Protein AF-A0A2V9YZ66-F1 (afdb_monomer)

Mean predicted aligned error: 10.33 Å

Nearest PDB structures (foldseek):
  3nzz-assembly1_A  TM=2.152E-01  e=2.820E+00  Salmonella enterica subsp. enterica serovar Typhimurium

Structure (mmCIF, N/CA/C/O backbone):
data_AF-A0A2V9YZ66-F1
#
_entry.id   AF-A0A2V9YZ66-F1
#
loop_
_atom_site.group_PDB
_atom_site.id
_atom_site.type_symbol
_atom_site.label_atom_id
_atom_site.label_alt_id
_atom_site.label_comp_id
_atom_site.label_asym_id
_atom_site.label_entity_id
_atom_site.label_seq_id
_atom_site.pdbx_PDB_ins_code
_atom_site.Cartn_x
_atom_site.Cartn_y
_atom_site.Cartn_z
_atom_site.occupancy
_atom_site.B_iso_or_equiv
_atom_site.auth_seq_id
_atom_site.auth_comp_id
_atom_site.auth_asym_id
_atom_site.auth_atom_id
_atom_site.pdbx_PDB_model_num
ATOM 1 N N . MET A 1 1 ? -26.725 22.033 49.487 1.00 45.97 1 MET A N 1
ATOM 2 C CA . MET A 1 1 ? -25.681 22.486 48.548 1.00 45.97 1 MET A CA 1
ATOM 3 C C . MET A 1 1 ? -25.585 21.470 47.414 1.00 45.97 1 MET A C 1
ATOM 5 O O . MET A 1 1 ? -25.533 20.284 47.715 1.00 45.97 1 MET A O 1
ATOM 9 N N . PRO A 1 2 ? -25.593 21.922 46.151 1.00 48.28 2 PRO A N 1
ATOM 10 C CA . PRO A 1 2 ? -25.735 21.119 44.920 1.00 48.28 2 PRO A CA 1
ATOM 11 C C . PRO A 1 2 ? -24.800 19.913 44.810 1.00 48.28 2 PRO A C 1
ATOM 13 O O . PRO A 1 2 ? -25.140 18.883 44.235 1.00 48.28 2 PRO A O 1
ATOM 16 N N . VAL A 1 3 ? -23.608 20.075 45.379 1.00 52.31 3 VAL A N 1
ATOM 17 C CA . VAL A 1 3 ? -22.448 19.224 45.145 1.00 52.31 3 VAL A CA 1
ATOM 18 C C . VAL A 1 3 ? -22.383 18.048 46.122 1.00 52.31 3 VAL A C 1
ATOM 20 O O . VAL A 1 3 ? -21.733 17.060 45.834 1.00 52.31 3 VAL A O 1
ATOM 23 N N . GLN A 1 4 ? -23.155 18.067 47.216 1.00 54.91 4 GLN A N 1
ATOM 24 C CA . GLN A 1 4 ? -23.067 17.087 48.314 1.00 54.91 4 GLN A CA 1
ATOM 25 C C . GLN A 1 4 ? -23.408 15.634 47.937 1.00 54.91 4 GLN A C 1
ATOM 27 O O . GLN A 1 4 ? -23.032 14.709 48.651 1.00 54.91 4 GLN A O 1
ATOM 32 N N . ALA A 1 5 ? -24.115 15.418 46.822 1.00 55.00 5 ALA A N 1
ATOM 33 C CA . ALA A 1 5 ? -24.414 14.080 46.309 1.00 55.00 5 ALA A CA 1
ATOM 34 C C . ALA A 1 5 ? -23.232 13.444 45.546 1.00 55.00 5 ALA A C 1
ATOM 36 O O . ALA A 1 5 ? -23.218 12.225 45.361 1.00 55.00 5 ALA A O 1
ATOM 37 N N . LEU A 1 6 ? -22.259 14.251 45.106 1.00 55.53 6 LEU A N 1
ATOM 38 C CA . LEU A 1 6 ? -21.101 13.842 44.297 1.00 55.53 6 LEU A CA 1
ATOM 39 C C . LEU A 1 6 ? -19.751 14.265 44.912 1.00 55.53 6 LEU A C 1
ATOM 41 O O . LEU A 1 6 ? -18.723 13.698 44.555 1.00 55.53 6 LEU A O 1
ATOM 45 N N . GLU A 1 7 ? -19.760 15.213 45.845 1.00 58.75 7 GLU A N 1
ATOM 46 C CA . GLU A 1 7 ? -18.611 15.829 46.502 1.00 58.75 7 GLU A CA 1
ATOM 47 C C . GLU A 1 7 ? -18.898 15.974 48.009 1.00 58.75 7 GLU A C 1
ATOM 49 O O . GLU A 1 7 ? -19.929 16.541 48.372 1.00 58.75 7 GLU A O 1
ATOM 54 N N . PRO A 1 8 ? -18.056 15.447 48.917 1.00 58.50 8 PRO A N 1
ATOM 55 C CA . PRO A 1 8 ? -18.329 15.528 50.347 1.00 58.50 8 PRO A CA 1
ATOM 56 C C . PRO A 1 8 ? -18.413 16.982 50.843 1.00 58.50 8 PRO A C 1
ATOM 58 O O . PRO A 1 8 ? -17.703 17.848 50.336 1.00 58.50 8 PRO A O 1
ATOM 61 N N . PRO A 1 9 ? -19.238 17.279 51.866 1.00 58.62 9 PRO A N 1
ATOM 62 C CA . PRO A 1 9 ? -19.231 18.595 52.497 1.00 58.62 9 PRO A CA 1
ATOM 63 C C . PRO A 1 9 ? -17.845 18.914 53.079 1.00 58.62 9 PRO A C 1
ATOM 65 O O . PRO A 1 9 ? -17.333 18.165 53.910 1.00 58.62 9 PRO A O 1
ATOM 68 N N . GLY A 1 10 ? -17.268 20.046 52.675 1.00 64.19 10 GLY A N 1
ATOM 69 C CA . GLY A 1 10 ? -15.948 20.496 53.111 1.00 64.19 10 GLY A CA 1
ATOM 70 C C . GLY A 1 10 ? -15.752 22.010 52.948 1.00 64.19 10 GLY A C 1
ATOM 71 O O . GLY A 1 10 ? -16.629 22.688 52.403 1.00 64.19 10 GLY A O 1
ATOM 72 N N . PRO A 1 11 ? -14.641 22.564 53.468 1.00 67.69 11 PRO A N 1
ATOM 73 C CA . PRO A 1 11 ? -14.284 23.967 53.281 1.00 67.69 11 PRO A CA 1
ATOM 74 C C . PRO A 1 11 ? -14.174 24.310 51.783 1.00 67.69 11 PRO A C 1
ATOM 76 O O . PRO A 1 11 ? -13.578 23.528 51.047 1.00 67.69 11 PRO A O 1
ATOM 79 N N . PRO A 1 12 ? -14.702 25.457 51.313 1.00 62.25 12 PRO A N 1
ATOM 80 C CA . PRO A 1 12 ? -14.697 25.827 49.888 1.00 62.25 12 PRO A CA 1
ATOM 81 C C . PRO A 1 12 ? -13.289 26.006 49.288 1.00 62.25 12 PRO A C 1
ATOM 83 O O . PRO A 1 12 ? -13.131 26.084 48.075 1.00 62.25 12 PRO A O 1
ATOM 86 N N . ASP A 1 13 ? -12.270 26.083 50.138 1.00 73.25 13 ASP A N 1
ATOM 87 C CA . ASP A 1 13 ? -10.846 26.206 49.838 1.00 73.25 13 ASP A CA 1
ATOM 88 C C . ASP A 1 13 ? -10.090 24.864 49.868 1.00 73.25 13 ASP A C 1
ATOM 90 O O . ASP A 1 13 ? -8.873 24.837 49.668 1.00 73.25 13 ASP A O 1
ATOM 94 N N . LYS A 1 14 ? -10.781 23.741 50.101 1.00 62.41 14 LYS A N 1
ATOM 95 C CA . LYS A 1 14 ? -10.175 22.407 50.131 1.00 62.41 14 LYS A CA 1
ATOM 96 C C . LYS A 1 14 ? -10.905 21.441 49.215 1.00 62.41 14 LYS A C 1
ATOM 98 O O . LYS A 1 14 ? -12.117 21.283 49.303 1.00 62.41 14 LYS A O 1
ATOM 103 N N . LEU A 1 15 ? -10.128 20.746 48.383 1.00 59.34 15 LEU A N 1
ATOM 104 C CA . LEU A 1 15 ? -10.636 19.586 47.664 1.00 59.34 15 LEU A CA 1
ATOM 105 C C . LEU A 1 15 ? -11.072 18.513 48.671 1.00 59.34 15 LEU A C 1
ATOM 107 O O . LEU A 1 15 ? -10.464 18.391 49.738 1.00 59.34 15 LEU A O 1
ATOM 111 N N . PRO A 1 16 ? -12.086 17.714 48.335 1.00 65.88 16 PRO A N 1
ATOM 112 C CA . PRO A 1 16 ? -12.523 16.641 49.202 1.00 65.88 16 PRO A CA 1
ATOM 113 C C . PRO A 1 16 ? -11.504 15.506 49.236 1.00 65.88 16 PRO A C 1
ATOM 115 O O . PRO A 1 16 ? -10.905 15.159 48.217 1.00 65.88 16 PRO A O 1
ATOM 118 N N . ASP A 1 17 ? -11.377 14.867 50.397 1.00 72.00 17 ASP A N 1
ATOM 119 C CA . ASP A 1 17 ? -10.444 13.753 50.597 1.00 72.00 17 ASP A CA 1
ATOM 120 C C . ASP A 1 17 ? -10.818 12.506 49.764 1.00 72.00 17 ASP A C 1
ATOM 122 O O . ASP A 1 17 ? -9.968 11.658 49.493 1.00 72.00 17 ASP A O 1
ATOM 126 N N . GLN A 1 18 ? -12.084 12.385 49.338 1.00 72.81 18 GLN A N 1
ATOM 127 C CA . GLN A 1 18 ? -12.582 11.287 48.504 1.00 72.81 18 GLN A CA 1
ATOM 128 C C . GLN A 1 18 ? -13.765 11.712 47.619 1.00 72.81 18 GLN A C 1
ATOM 130 O O . GLN A 1 18 ? -14.656 12.432 48.058 1.00 72.81 18 GLN A O 1
ATOM 135 N N . TYR A 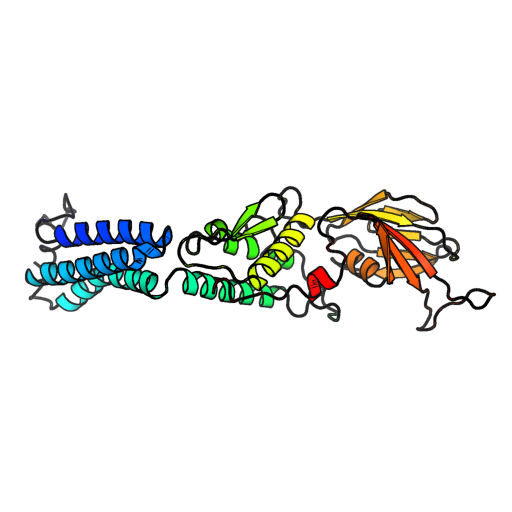1 19 ? -13.811 11.201 46.385 1.00 74.31 19 TYR A N 1
ATOM 136 C CA . TYR A 1 19 ? -14.893 11.456 45.414 1.00 74.31 19 TYR A CA 1
ATOM 137 C C . TYR A 1 19 ? -15.914 10.310 45.317 1.00 74.31 19 TYR A C 1
ATOM 139 O O . TYR A 1 19 ? -16.914 10.410 44.607 1.00 74.31 19 TYR A O 1
ATOM 147 N N . VAL A 1 20 ? -15.666 9.207 46.030 1.00 83.75 20 VAL A N 1
ATOM 148 C CA . VAL A 1 20 ? -16.606 8.090 46.160 1.00 83.75 20 VAL A CA 1
ATOM 149 C C . VAL A 1 20 ? -17.314 8.227 47.502 1.00 83.75 20 VAL A C 1
ATOM 151 O O . VAL A 1 20 ? -16.706 8.074 48.558 1.00 83.75 20 VAL A O 1
ATOM 154 N N . LEU A 1 21 ? -18.602 8.530 47.440 1.00 83.38 21 LEU A N 1
ATOM 155 C CA . LEU A 1 21 ? -19.511 8.714 48.563 1.00 83.38 21 LEU A CA 1
ATOM 156 C C . LEU A 1 21 ? -20.570 7.619 48.551 1.00 83.38 21 LEU A C 1
ATOM 158 O O . LEU A 1 21 ? -20.891 7.084 47.492 1.00 83.38 21 LEU A O 1
ATOM 162 N N . ASP A 1 22 ? -21.218 7.357 49.684 1.00 82.06 22 ASP A N 1
ATOM 163 C CA . ASP A 1 22 ? -22.356 6.425 49.723 1.00 82.06 22 ASP A CA 1
ATOM 164 C C . ASP A 1 22 ? -23.463 6.805 48.721 1.00 82.06 22 ASP A C 1
ATOM 166 O O . ASP A 1 22 ? -24.092 5.931 48.127 1.00 82.06 22 ASP A O 1
ATOM 170 N N . SER A 1 23 ? -23.639 8.103 48.453 1.00 80.69 23 SER A N 1
ATOM 171 C CA . SER A 1 23 ? -24.615 8.645 47.502 1.00 80.69 23 SER A CA 1
ATOM 172 C C . SER A 1 23 ? -24.312 8.359 46.027 1.00 80.69 23 SER A C 1
ATOM 174 O O . SER A 1 23 ? -25.243 8.384 45.223 1.00 80.69 23 SER A O 1
ATOM 176 N N . ASN A 1 24 ? -23.052 8.102 45.650 1.00 85.00 24 ASN A N 1
ATOM 177 C CA . ASN A 1 24 ? -22.638 7.861 44.259 1.00 85.00 24 ASN A CA 1
ATOM 178 C C . ASN A 1 24 ? -21.910 6.518 44.050 1.00 85.00 24 ASN A C 1
ATOM 180 O O . ASN A 1 24 ? -21.629 6.138 42.911 1.00 85.00 24 ASN A O 1
ATOM 184 N N . LYS A 1 25 ? -21.652 5.767 45.126 1.00 88.81 25 LYS A N 1
ATOM 185 C CA . LYS A 1 25 ? -20.904 4.505 45.121 1.00 88.81 25 LYS A CA 1
ATOM 186 C C . LYS A 1 25 ? -21.464 3.488 44.135 1.00 88.81 25 LYS A C 1
ATOM 188 O O . LYS A 1 25 ? -20.700 2.887 43.386 1.00 88.81 25 LYS A O 1
ATOM 193 N N . GLU A 1 26 ? -22.785 3.315 44.091 1.00 90.44 26 GLU A N 1
ATOM 194 C CA . GLU A 1 26 ? -23.420 2.380 43.152 1.00 90.44 26 GLU A CA 1
ATOM 195 C C . GLU A 1 26 ? -23.174 2.762 41.687 1.00 90.44 26 GLU A C 1
ATOM 197 O O . GLU A 1 26 ? -22.935 1.888 40.857 1.00 90.44 26 GLU A O 1
ATOM 202 N N . TYR A 1 27 ? -23.182 4.060 41.369 1.00 93.19 27 TYR A N 1
ATOM 203 C CA . TYR A 1 27 ? -22.906 4.551 40.021 1.00 93.19 27 TYR A CA 1
ATOM 204 C C . TYR A 1 27 ? -21.446 4.314 39.621 1.00 93.19 27 TYR A C 1
ATOM 206 O O . TYR A 1 27 ? -21.191 3.785 38.540 1.00 93.19 27 TYR A O 1
ATOM 214 N N . ILE A 1 28 ? -20.492 4.610 40.509 1.00 92.69 28 ILE A N 1
ATOM 215 C CA . ILE A 1 28 ? -19.065 4.361 40.255 1.00 92.69 28 ILE A CA 1
ATOM 216 C C . ILE A 1 28 ? -18.785 2.862 40.063 1.00 92.69 28 ILE A C 1
ATOM 218 O O . ILE A 1 28 ? -18.055 2.475 39.146 1.00 92.69 28 ILE A O 1
ATOM 222 N N . VAL A 1 29 ? -19.407 1.999 40.876 1.00 95.00 29 VAL A N 1
ATOM 223 C CA . VAL A 1 29 ? -19.305 0.536 40.734 1.00 95.00 29 VAL A CA 1
ATOM 224 C C . VAL A 1 29 ? -19.911 0.067 39.409 1.00 95.00 29 VAL A C 1
ATOM 226 O O . VAL A 1 29 ? -19.299 -0.744 38.711 1.00 95.00 29 VAL A O 1
ATOM 229 N N . ALA A 1 30 ? -21.076 0.593 39.022 1.00 96.56 30 ALA A N 1
ATOM 230 C CA . ALA A 1 30 ? -21.722 0.234 37.763 1.00 96.56 30 ALA A CA 1
ATOM 231 C C . ALA A 1 30 ? -20.901 0.673 36.538 1.00 96.56 30 ALA A C 1
ATOM 233 O O . ALA A 1 30 ? -20.758 -0.108 35.598 1.00 96.56 30 ALA A O 1
ATOM 234 N N . LEU A 1 31 ? -20.298 1.867 36.563 1.00 96.25 31 LEU A N 1
ATOM 235 C CA . LEU A 1 31 ? -19.381 2.316 35.510 1.00 96.25 31 LEU A CA 1
ATOM 236 C C . LEU A 1 31 ? -18.120 1.456 35.428 1.00 96.25 31 LEU A C 1
ATOM 238 O O . LEU A 1 31 ? -17.699 1.095 34.331 1.00 96.25 31 LEU A O 1
ATOM 242 N N . SER A 1 32 ? -17.544 1.086 36.572 1.00 95.62 32 SER A N 1
ATOM 243 C CA . SER A 1 32 ? -16.371 0.204 36.617 1.00 95.62 32 SER A CA 1
ATOM 244 C C . SER A 1 32 ? -16.689 -1.161 36.004 1.00 95.62 32 SER A C 1
ATOM 246 O O . SER A 1 32 ? -15.915 -1.690 35.208 1.00 95.62 32 SER A O 1
ATOM 248 N N . LYS A 1 33 ? -17.869 -1.718 36.308 1.00 97.00 33 LYS A N 1
ATOM 249 C CA . LYS A 1 33 ? -18.329 -2.966 35.692 1.00 97.00 33 LYS A CA 1
ATOM 250 C C . LYS A 1 33 ? -18.585 -2.812 34.192 1.00 97.00 33 LYS A C 1
ATOM 252 O O . LYS A 1 33 ? -18.171 -3.675 33.424 1.00 97.00 33 LYS A O 1
ATOM 257 N N . LEU A 1 34 ? -19.224 -1.721 33.767 1.00 96.69 34 LEU A N 1
ATOM 258 C CA . LEU A 1 34 ? -19.427 -1.416 32.350 1.00 96.69 34 LEU A CA 1
ATOM 259 C C . LEU A 1 34 ? -18.093 -1.329 31.602 1.00 96.69 34 LEU A C 1
ATOM 261 O O . LEU A 1 34 ? -17.982 -1.875 30.513 1.00 96.69 34 LEU A O 1
ATOM 265 N N . GLN A 1 35 ? -17.070 -0.709 32.189 1.00 93.25 35 GLN A N 1
ATOM 266 C CA . GLN A 1 35 ? -15.733 -0.648 31.601 1.00 93.25 35 GLN A CA 1
ATOM 267 C C . GLN A 1 35 ? -15.124 -2.045 31.407 1.00 93.25 35 GLN A C 1
ATOM 269 O O . GLN A 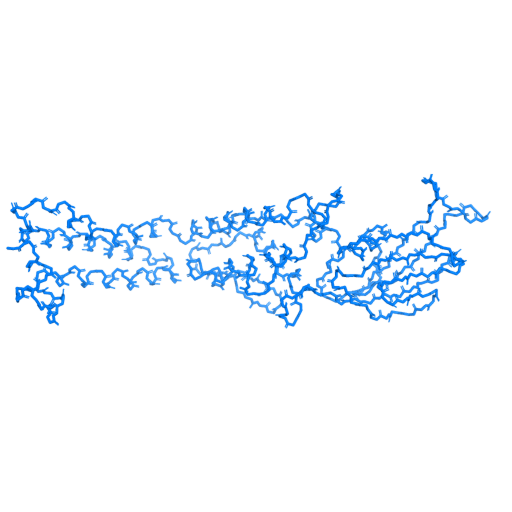1 35 ? -14.588 -2.331 30.336 1.00 93.25 35 GLN A O 1
ATOM 274 N N . VAL A 1 36 ? -15.217 -2.917 32.417 1.00 96.00 36 VAL A N 1
ATOM 275 C CA . VAL A 1 36 ? -14.708 -4.298 32.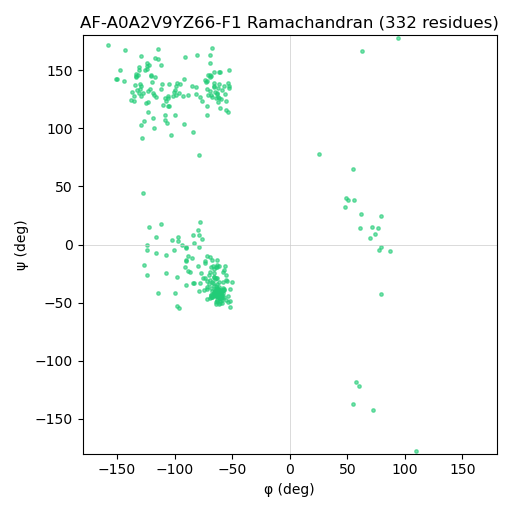341 1.00 96.00 36 VAL A CA 1
ATOM 276 C C . VAL A 1 36 ? -15.455 -5.103 31.278 1.00 96.00 36 VAL A C 1
ATOM 278 O O . VAL A 1 36 ? -14.820 -5.710 30.417 1.00 96.00 36 VAL A O 1
ATOM 281 N N . ASP A 1 37 ? -16.787 -5.072 31.294 1.00 94.50 37 ASP A N 1
ATOM 282 C CA . ASP A 1 37 ? -17.616 -5.851 30.369 1.00 94.50 37 ASP A CA 1
ATOM 283 C C . ASP A 1 37 ? -17.515 -5.312 28.930 1.00 94.50 37 ASP A C 1
ATOM 285 O O . ASP A 1 37 ? -17.505 -6.091 27.979 1.00 94.50 37 ASP A O 1
ATOM 289 N N . LEU A 1 38 ? -17.360 -3.994 28.750 1.00 88.81 38 LEU A N 1
ATOM 290 C CA . LEU A 1 38 ? -17.046 -3.392 27.453 1.00 88.81 38 LEU A CA 1
ATOM 291 C C . LEU A 1 38 ? -15.664 -3.840 26.964 1.00 88.81 38 LEU A C 1
ATOM 293 O O . LEU A 1 38 ? -15.509 -4.182 25.795 1.00 88.81 38 LEU A O 1
ATOM 297 N N . GLY A 1 39 ? -14.664 -3.881 27.847 1.00 86.06 39 GLY A N 1
ATOM 298 C CA . GLY A 1 39 ? -13.338 -4.412 27.531 1.00 86.06 39 GLY A CA 1
ATOM 299 C C . GLY A 1 39 ? -13.387 -5.877 27.089 1.00 86.06 39 GLY A C 1
ATOM 300 O O . GLY A 1 39 ? -12.752 -6.236 26.096 1.00 86.06 39 GLY A O 1
ATOM 301 N N . ALA A 1 40 ? -14.188 -6.694 27.779 1.00 86.69 40 ALA A N 1
ATOM 302 C CA . ALA A 1 40 ? -14.446 -8.081 27.412 1.00 86.69 40 ALA A CA 1
ATOM 303 C C . ALA A 1 40 ? -15.163 -8.184 26.058 1.00 86.69 40 ALA A C 1
ATOM 305 O O . ALA A 1 40 ? -14.722 -8.950 25.213 1.00 86.69 40 ALA A O 1
ATOM 306 N N . PHE A 1 41 ? -16.184 -7.363 25.797 1.00 82.50 41 PHE A N 1
ATOM 307 C CA . PHE A 1 41 ? -16.887 -7.311 24.509 1.00 82.50 41 PHE A CA 1
ATOM 308 C C . PHE A 1 41 ? -15.990 -6.923 23.331 1.00 82.50 41 PHE A C 1
ATOM 310 O O . PHE A 1 41 ? -16.071 -7.508 22.253 1.00 82.50 41 PHE A O 1
ATOM 317 N N . LEU A 1 42 ? -15.091 -5.960 23.537 1.00 75.81 42 LEU A N 1
ATOM 318 C CA . LEU A 1 42 ? -14.109 -5.564 22.527 1.00 75.81 42 LEU A CA 1
ATOM 319 C C . LEU A 1 42 ? -13.067 -6.658 22.245 1.00 75.81 42 LEU A C 1
ATOM 321 O O . LEU A 1 42 ? -12.301 -6.537 21.287 1.00 75.81 42 LEU A O 1
ATOM 325 N N . HIS A 1 43 ? -12.984 -7.684 23.092 1.00 72.50 43 HIS A N 1
ATOM 326 C CA . HIS A 1 43 ? -12.144 -8.858 22.883 1.00 72.50 43 HIS A CA 1
ATOM 327 C C . HIS A 1 43 ? -12.941 -10.052 22.335 1.00 72.50 43 HIS A C 1
ATOM 329 O O . HIS A 1 43 ? -12.480 -10.731 21.422 1.00 72.50 43 HIS A O 1
ATOM 335 N N . ASP A 1 44 ? -14.143 -10.266 22.861 1.00 70.81 44 ASP A N 1
ATOM 336 C CA . ASP A 1 44 ? -15.080 -11.323 22.507 1.00 70.81 44 ASP A CA 1
ATOM 337 C C . ASP A 1 44 ? -16.466 -10.709 22.223 1.00 70.81 44 ASP A C 1
ATOM 339 O O . ASP A 1 44 ? -17.215 -10.389 23.153 1.00 70.81 44 ASP A O 1
ATOM 343 N N . PRO A 1 45 ? -16.844 -10.575 20.937 1.00 70.06 45 PRO A N 1
ATOM 344 C CA . PRO A 1 45 ? -18.120 -9.990 20.531 1.00 70.06 45 PRO A CA 1
ATOM 345 C C . PRO A 1 45 ? -19.353 -10.690 21.130 1.00 70.06 45 PRO A C 1
ATOM 347 O O . PRO A 1 45 ? -20.417 -10.076 21.228 1.00 70.06 45 PRO A O 1
ATOM 350 N N . THR A 1 46 ? -19.233 -11.954 21.559 1.00 74.75 46 THR A N 1
ATOM 351 C CA . THR A 1 46 ? -20.346 -12.701 22.171 1.00 74.75 46 THR A CA 1
ATOM 352 C C . THR A 1 46 ? -20.744 -12.142 23.542 1.00 74.75 46 THR A C 1
ATOM 354 O O . THR A 1 46 ? -21.887 -12.301 23.970 1.00 74.75 46 THR A O 1
ATOM 357 N N . GLN A 1 47 ? -19.862 -11.369 24.186 1.00 83.50 47 GLN A N 1
ATOM 358 C CA . GLN A 1 47 ? -20.141 -10.667 25.443 1.00 83.50 47 GLN A CA 1
ATOM 359 C C . GLN A 1 47 ? -21.012 -9.412 25.258 1.00 83.50 47 GLN A C 1
ATOM 361 O O . GLN A 1 47 ? -21.253 -8.682 26.219 1.00 83.50 47 GLN A O 1
ATOM 366 N N . GLY A 1 48 ? -21.508 -9.129 24.047 1.00 82.94 48 GLY A N 1
ATOM 367 C CA . GLY A 1 48 ? -22.299 -7.926 23.762 1.00 82.94 48 GLY A CA 1
ATOM 368 C C . GLY A 1 48 ? -23.540 -7.794 24.645 1.00 82.94 48 GLY A C 1
ATOM 369 O O . GLY A 1 48 ? -23.832 -6.707 25.140 1.00 82.94 48 GLY A O 1
ATOM 370 N N . ALA A 1 49 ? -24.219 -8.909 24.933 1.00 85.06 49 ALA A N 1
ATOM 371 C CA . ALA A 1 49 ? -25.358 -8.927 25.852 1.00 85.06 49 ALA A CA 1
ATOM 372 C C . ALA A 1 49 ? -24.953 -8.554 27.290 1.00 85.06 49 ALA A C 1
ATOM 374 O O . ALA A 1 49 ? -25.669 -7.812 27.962 1.00 85.06 49 ALA A O 1
ATOM 375 N N . GLN A 1 50 ? -23.787 -9.019 27.745 1.00 91.69 50 GLN A N 1
ATOM 376 C CA . GLN A 1 50 ? -23.248 -8.720 29.072 1.00 91.69 50 GLN A CA 1
ATOM 377 C C . GLN A 1 50 ? -22.846 -7.241 29.189 1.00 91.69 50 GLN A C 1
ATOM 379 O O . GLN A 1 50 ? -23.192 -6.581 30.170 1.00 91.69 50 GLN A O 1
ATOM 384 N N . ALA A 1 51 ? -22.192 -6.689 28.163 1.00 91.00 51 ALA A N 1
ATOM 385 C CA . ALA A 1 51 ? -21.857 -5.268 28.103 1.00 91.00 51 ALA A CA 1
ATOM 386 C C . ALA A 1 51 ? -23.118 -4.383 28.066 1.00 91.00 51 ALA A C 1
ATOM 388 O O . ALA A 1 51 ? -23.202 -3.396 28.800 1.00 91.00 51 ALA A O 1
ATOM 389 N N . ALA A 1 52 ? -24.130 -4.765 27.277 1.00 91.06 52 ALA A N 1
ATOM 390 C CA . ALA A 1 52 ? -25.416 -4.069 27.221 1.00 91.06 52 ALA A CA 1
ATOM 391 C C . ALA A 1 52 ? -26.149 -4.097 28.574 1.00 91.06 52 ALA A C 1
ATOM 393 O O . ALA A 1 52 ? -26.681 -3.075 29.013 1.00 91.06 52 ALA A O 1
ATOM 394 N N . ALA A 1 53 ? -26.136 -5.237 29.273 1.00 94.94 53 ALA A N 1
ATOM 395 C CA . ALA A 1 53 ? -26.721 -5.361 30.606 1.00 94.94 53 ALA A CA 1
ATOM 396 C C . ALA A 1 53 ? -26.034 -4.432 31.622 1.00 94.94 53 ALA A C 1
ATOM 398 O O . ALA A 1 53 ? -26.711 -3.750 32.394 1.00 94.94 53 ALA A O 1
ATOM 399 N N . SER A 1 54 ? -24.702 -4.341 31.585 1.00 97.31 54 SER A N 1
ATOM 400 C CA . SER A 1 54 ? -23.942 -3.426 32.445 1.00 97.31 54 SER A CA 1
ATOM 401 C C . SER A 1 54 ? -24.194 -1.952 32.120 1.00 97.31 54 SER A C 1
ATOM 403 O O . SER A 1 54 ? -24.263 -1.135 33.040 1.00 97.31 54 SER A O 1
ATOM 405 N N . ALA A 1 55 ? -24.431 -1.603 30.851 1.00 95.69 55 ALA A N 1
ATOM 406 C CA . ALA A 1 55 ? -24.847 -0.253 30.468 1.00 95.69 55 ALA A CA 1
ATOM 407 C C . ALA A 1 55 ? -26.237 0.087 31.037 1.00 95.69 55 ALA A C 1
ATOM 409 O O . ALA A 1 55 ? -26.429 1.151 31.631 1.00 95.69 55 ALA A O 1
ATOM 410 N N . GLY A 1 56 ? -27.182 -0.857 30.952 1.00 95.19 56 GLY A N 1
ATOM 411 C CA . GLY A 1 56 ? -28.502 -0.735 31.573 1.00 95.19 56 GLY A CA 1
ATOM 412 C C . GLY A 1 56 ? -28.427 -0.556 33.094 1.00 95.19 56 GLY A C 1
ATOM 413 O O . GLY A 1 56 ? -29.077 0.333 33.644 1.00 95.19 56 GLY A O 1
ATOM 414 N N . ALA A 1 57 ? -27.583 -1.336 33.776 1.00 96.12 57 ALA A N 1
ATOM 415 C CA . ALA A 1 57 ? -27.365 -1.211 35.217 1.00 96.12 57 ALA A CA 1
ATOM 416 C C . ALA A 1 57 ? -26.786 0.163 35.604 1.00 96.12 57 ALA A C 1
ATOM 418 O O . ALA A 1 57 ? -27.242 0.775 36.573 1.00 96.12 57 ALA A O 1
ATOM 419 N N . ALA A 1 58 ? -25.839 0.688 34.820 1.00 96.69 58 ALA A N 1
ATOM 420 C CA . ALA A 1 58 ? -25.289 2.024 35.033 1.00 96.69 58 ALA A CA 1
ATOM 421 C C . ALA A 1 58 ? -26.356 3.121 34.874 1.00 96.69 58 ALA A C 1
ATOM 423 O O . ALA A 1 58 ? -26.400 4.040 35.693 1.00 96.69 58 ALA A O 1
ATOM 424 N N . ARG A 1 59 ? -27.282 3.004 33.906 1.00 95.50 59 ARG A N 1
ATOM 425 C CA . ARG A 1 59 ? -28.415 3.947 33.779 1.00 95.50 59 ARG A CA 1
ATOM 426 C C . ARG A 1 59 ? -29.315 3.942 35.007 1.00 95.50 59 ARG A C 1
ATOM 428 O O . ARG A 1 59 ? -29.698 5.010 35.479 1.00 95.50 59 ARG A O 1
ATOM 435 N N . VAL A 1 60 ? -29.633 2.760 35.534 1.00 94.31 60 VAL A N 1
ATOM 436 C CA . VAL A 1 60 ? -30.437 2.631 36.759 1.00 94.31 60 VAL A CA 1
ATOM 437 C C . VAL A 1 60 ? -29.727 3.294 37.942 1.00 94.31 60 VAL A C 1
ATOM 439 O O . VAL A 1 60 ? -30.369 3.979 38.739 1.00 94.31 60 VAL A O 1
ATOM 442 N N . ALA A 1 61 ? -28.402 3.155 38.038 1.00 93.62 61 ALA A N 1
ATOM 443 C CA . ALA A 1 61 ? -27.621 3.819 39.076 1.00 93.62 61 ALA A CA 1
ATOM 444 C C . ALA A 1 61 ? -27.677 5.353 38.958 1.00 93.62 61 ALA A C 1
ATOM 446 O O . ALA A 1 61 ? -27.810 6.024 39.979 1.00 93.62 61 ALA A O 1
ATOM 447 N N . VAL A 1 62 ? -27.689 5.920 37.742 1.00 91.25 62 VAL A N 1
ATOM 448 C CA . VAL A 1 62 ? -27.927 7.365 37.549 1.00 91.25 62 VAL A CA 1
ATOM 449 C C . VAL A 1 62 ? -29.281 7.778 38.122 1.00 91.25 62 VAL A C 1
ATOM 451 O O . VAL A 1 62 ? -29.355 8.764 38.850 1.00 91.25 62 VAL A O 1
ATOM 454 N N . THR A 1 63 ? -30.351 7.018 37.864 1.00 87.19 63 THR A N 1
ATOM 455 C CA . THR A 1 63 ? -31.681 7.319 38.425 1.00 87.19 63 THR A CA 1
ATOM 456 C C . THR A 1 63 ? -31.659 7.365 39.954 1.00 87.19 63 THR A C 1
ATOM 458 O O . THR A 1 63 ? -32.279 8.247 40.546 1.00 87.19 63 THR A O 1
ATOM 461 N N . LYS A 1 64 ? -30.911 6.463 40.601 1.00 84.75 64 LYS A N 1
ATOM 462 C CA . LYS A 1 64 ? -30.757 6.452 42.063 1.00 84.75 64 LYS A CA 1
ATOM 463 C C . LYS A 1 64 ? -29.969 7.655 42.586 1.00 84.75 64 LYS A C 1
ATOM 465 O O . LYS A 1 64 ? -30.407 8.269 43.553 1.00 84.75 64 LYS A O 1
ATOM 470 N N . VAL A 1 65 ? -28.867 8.033 41.928 1.00 84.62 65 VAL A N 1
ATOM 471 C CA . VAL A 1 65 ? -28.091 9.238 42.285 1.00 84.62 65 VAL A CA 1
ATOM 472 C C . VAL A 1 65 ? -28.963 10.490 42.168 1.00 84.62 65 VAL A C 1
ATOM 474 O O . VAL A 1 65 ? -28.991 11.313 43.082 1.00 84.62 65 VAL A O 1
ATOM 477 N N . MET A 1 66 ? -29.743 10.601 41.089 1.00 81.88 66 MET A N 1
ATOM 478 C CA . MET A 1 66 ? -30.667 11.721 40.881 1.00 81.88 66 MET A CA 1
ATOM 479 C C . MET A 1 66 ? -31.811 11.753 41.911 1.00 81.88 66 MET A C 1
ATOM 481 O O . MET A 1 66 ? -32.299 12.831 42.254 1.00 81.88 66 MET A O 1
ATOM 485 N N . GLY A 1 67 ? -32.207 10.594 42.453 1.00 74.62 67 GLY A N 1
ATOM 486 C CA . GLY A 1 67 ? -33.220 10.466 43.507 1.00 74.62 67 GLY A CA 1
ATOM 487 C C . GLY A 1 67 ? -32.844 11.133 44.836 1.00 74.62 67 GLY A C 1
ATOM 488 O O . GLY A 1 67 ? -33.733 11.484 45.612 1.00 74.62 67 GLY A O 1
ATOM 489 N N . ASN A 1 68 ? -31.556 11.409 45.069 1.00 68.06 68 ASN A N 1
ATOM 490 C CA . ASN A 1 68 ? -31.056 12.070 46.281 1.00 68.06 68 ASN A CA 1
ATOM 491 C C . ASN A 1 68 ? -31.264 13.601 46.297 1.00 68.06 68 ASN A C 1
ATOM 493 O O . ASN A 1 68 ? -30.623 14.295 47.082 1.00 68.06 68 ASN A O 1
ATOM 497 N N . ARG A 1 69 ? -32.179 14.134 45.467 1.00 62.41 69 ARG A N 1
ATOM 498 C CA . ARG A 1 69 ? -32.485 15.574 45.324 1.00 62.41 69 ARG A CA 1
ATOM 499 C C . ARG A 1 69 ? -31.239 16.400 45.008 1.00 62.41 69 ARG A C 1
ATOM 501 O O . ARG A 1 69 ? -30.820 17.260 45.781 1.00 62.41 69 ARG A O 1
ATOM 508 N N . VAL A 1 70 ? -30.673 16.127 43.838 1.00 59.75 70 VAL A N 1
ATOM 509 C CA . VAL A 1 70 ? -29.648 16.974 43.225 1.00 59.75 70 VAL A CA 1
ATOM 510 C C . VAL A 1 70 ? -30.214 18.396 43.115 1.00 59.75 70 VAL A C 1
ATOM 512 O O . VAL A 1 70 ? -31.312 18.575 42.617 1.00 59.75 70 VAL A O 1
ATOM 515 N N . ASP A 1 71 ? -29.511 19.366 43.691 1.00 61.34 71 ASP A N 1
ATOM 516 C CA . ASP A 1 71 ? -29.702 20.818 43.550 1.00 61.34 71 ASP A CA 1
ATOM 517 C C . ASP A 1 71 ? -31.096 21.374 43.178 1.00 61.34 71 ASP A C 1
ATOM 519 O O . ASP A 1 71 ? -31.311 21.865 42.071 1.00 61.34 71 ASP A O 1
ATOM 523 N N . GLN A 1 72 ? -32.004 21.437 44.153 1.00 60.41 72 GLN A N 1
ATOM 524 C CA . GLN A 1 72 ? -33.301 22.108 43.973 1.00 60.41 72 GLN A CA 1
ATOM 525 C C . GLN A 1 72 ? -33.211 23.644 43.908 1.00 60.41 72 GLN A C 1
ATOM 527 O O . GLN A 1 72 ? -34.216 24.297 43.641 1.00 60.41 72 GLN A O 1
ATOM 532 N N . GLN A 1 73 ? -32.051 24.236 44.216 1.00 61.50 73 GLN A N 1
ATOM 533 C CA . GLN A 1 73 ? -31.908 25.685 44.377 1.00 61.50 73 GLN A CA 1
ATOM 534 C C . GLN A 1 73 ? -31.553 26.380 43.059 1.00 61.50 73 GLN A C 1
ATOM 536 O O . GLN A 1 73 ? -32.010 27.497 42.825 1.00 61.50 73 GLN A O 1
ATOM 541 N N . PHE A 1 74 ? -30.762 25.727 42.204 1.00 69.06 74 PHE A N 1
ATOM 542 C CA . PHE A 1 74 ? -30.356 26.270 40.902 1.00 69.06 74 PHE A CA 1
ATOM 543 C C . PHE A 1 74 ? -30.863 25.452 39.704 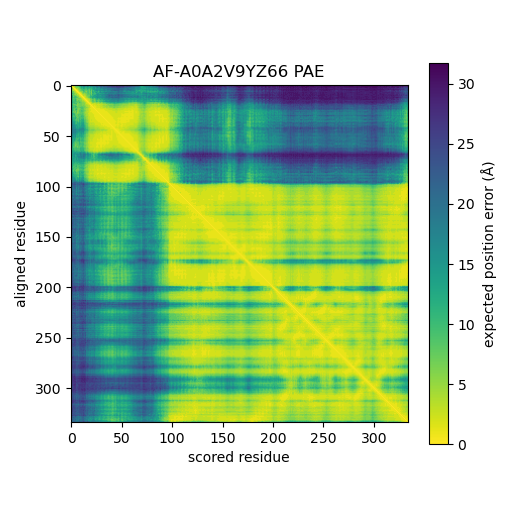1.00 69.06 74 PHE A C 1
ATOM 545 O O . PHE A 1 74 ? -30.510 25.769 38.571 1.00 69.06 74 PHE A O 1
ATOM 552 N N . HIS A 1 75 ? -31.702 24.434 39.932 1.00 70.06 75 HIS A N 1
ATOM 553 C CA . HIS A 1 75 ? -32.315 23.605 38.885 1.00 70.06 75 HIS A CA 1
ATOM 554 C C . HIS A 1 75 ? -31.305 22.942 37.929 1.00 70.06 75 HIS A C 1
ATOM 556 O O . HIS A 1 75 ? -31.511 22.838 36.715 1.00 70.06 75 HIS A O 1
ATOM 562 N N . ASN A 1 76 ? -30.173 22.497 38.481 1.00 73.94 76 ASN A N 1
ATOM 563 C CA . ASN A 1 76 ? -29.094 21.861 37.723 1.00 73.94 76 ASN A CA 1
ATOM 564 C C . ASN A 1 76 ? -29.317 20.356 37.501 1.00 73.94 76 ASN A C 1
ATOM 566 O O . ASN A 1 76 ? -28.420 19.666 37.009 1.00 73.94 76 ASN A O 1
ATOM 570 N N . GLU A 1 77 ? -30.490 19.816 37.843 1.00 76.69 77 GLU A N 1
ATOM 571 C CA . GLU A 1 77 ? -30.749 18.372 37.835 1.00 76.69 77 GLU A CA 1
ATOM 572 C C . GLU A 1 77 ? -30.558 17.786 36.436 1.00 76.69 77 GLU A C 1
ATOM 574 O O . GLU A 1 77 ? -29.949 16.730 36.272 1.00 76.69 77 GLU A O 1
ATOM 579 N N . ASN A 1 78 ? -30.996 18.522 35.413 1.00 80.88 78 ASN A N 1
ATOM 580 C CA . ASN A 1 78 ? -30.844 18.119 34.019 1.00 80.88 78 ASN A CA 1
ATOM 581 C C . ASN A 1 78 ? -29.375 18.086 33.577 1.00 80.88 78 ASN A C 1
ATOM 583 O O . ASN A 1 78 ? -28.969 17.154 32.885 1.00 80.88 78 ASN A O 1
ATOM 587 N N . ALA A 1 79 ? -28.571 19.075 33.977 1.00 83.06 79 ALA A N 1
ATOM 588 C CA . ALA A 1 79 ? -27.157 19.141 33.612 1.00 83.06 79 ALA A CA 1
ATOM 589 C C . ALA A 1 79 ? -26.361 18.009 34.278 1.00 83.06 79 ALA A C 1
ATOM 591 O O . ALA A 1 79 ? -25.608 17.300 33.612 1.00 83.06 79 ALA A O 1
ATOM 592 N N . VAL A 1 80 ? -26.593 17.774 35.574 1.00 83.62 80 VAL A N 1
ATOM 593 C CA . VAL A 1 80 ? -25.960 16.673 36.314 1.00 83.62 80 VAL A CA 1
ATOM 594 C C . VAL A 1 80 ? -26.387 15.323 35.744 1.00 83.62 80 VAL A C 1
ATOM 596 O O . VAL A 1 80 ? -25.541 14.468 35.491 1.00 83.62 80 VAL A O 1
ATOM 599 N N . GLN A 1 81 ? -27.677 15.134 35.458 1.00 87.44 81 GLN A N 1
ATOM 600 C CA . GLN A 1 81 ? -28.159 13.907 34.830 1.00 87.44 81 GLN A CA 1
ATOM 601 C C . GLN A 1 81 ? -27.508 13.675 33.461 1.00 87.44 81 GLN A C 1
ATOM 603 O O . GLN A 1 81 ? -27.160 12.539 33.138 1.00 87.44 81 GLN A O 1
ATOM 608 N N . GLN A 1 82 ? -27.330 14.722 32.651 1.00 88.50 82 GLN A N 1
ATOM 609 C CA . GLN A 1 82 ? -26.655 14.598 31.361 1.00 88.50 82 GLN A CA 1
ATOM 610 C C . GLN A 1 82 ? -25.200 14.158 31.519 1.00 88.50 82 GLN A C 1
ATOM 612 O O . GLN A 1 82 ? -24.825 13.168 30.893 1.00 88.50 82 GLN A O 1
ATOM 617 N N . LEU A 1 83 ? -24.434 14.804 32.402 1.00 89.94 83 LEU A N 1
ATOM 618 C CA . LEU A 1 83 ? -23.039 14.445 32.681 1.00 89.94 83 LEU A CA 1
ATOM 619 C C . LEU A 1 83 ? -22.899 13.000 33.185 1.00 89.94 83 LEU A C 1
ATOM 621 O O . LEU A 1 83 ? -22.009 12.272 32.754 1.00 89.94 83 LEU A O 1
ATOM 625 N N . LEU A 1 84 ? -23.814 12.545 34.047 1.00 91.06 84 LEU A N 1
ATOM 626 C CA . LEU A 1 84 ? -23.824 11.161 34.536 1.00 91.06 84 LEU A CA 1
ATOM 627 C C . LEU A 1 84 ? -24.217 10.141 33.447 1.00 91.06 84 LEU A C 1
ATOM 629 O O . LEU A 1 84 ? -23.843 8.973 33.511 1.00 91.06 84 LEU A O 1
ATOM 633 N N . LEU A 1 85 ? -24.980 10.548 32.429 1.00 94.06 85 LEU A N 1
ATOM 634 C CA . LEU A 1 85 ? -25.382 9.664 31.330 1.00 94.06 85 LEU A CA 1
ATOM 635 C C . LEU A 1 85 ? -24.361 9.597 30.188 1.00 94.06 85 LEU A C 1
ATOM 637 O O . LEU A 1 85 ? -24.376 8.620 29.440 1.00 94.06 85 LEU A O 1
ATOM 641 N N . GLU A 1 86 ? -23.510 10.606 30.010 1.00 93.06 86 GLU A N 1
ATOM 642 C CA . GLU A 1 86 ? -22.526 10.679 28.919 1.00 93.06 86 GLU A CA 1
ATOM 643 C C . GLU A 1 86 ? -21.624 9.443 28.771 1.00 93.06 86 GLU A C 1
ATOM 645 O O . GLU A 1 86 ? -21.615 8.865 27.676 1.00 93.06 86 GLU A O 1
ATOM 650 N N . PRO A 1 87 ? -20.914 8.968 29.816 1.00 92.50 87 PRO A N 1
ATOM 651 C CA . PRO A 1 87 ? -20.044 7.799 29.678 1.00 92.50 87 PRO A CA 1
ATOM 652 C C . PRO A 1 87 ? -20.826 6.538 29.285 1.00 92.50 87 PRO A C 1
ATOM 654 O O . PRO A 1 87 ? -20.331 5.703 28.526 1.00 92.50 87 PRO A O 1
ATOM 657 N N . ILE A 1 88 ? -22.078 6.423 29.739 1.00 96.38 88 ILE A N 1
ATOM 658 C CA . ILE A 1 88 ? -22.952 5.292 29.417 1.00 96.38 88 ILE A CA 1
ATOM 659 C C . ILE A 1 88 ? -23.404 5.364 27.958 1.00 96.38 88 ILE A C 1
ATOM 661 O O . ILE A 1 88 ? -23.290 4.377 27.237 1.00 96.38 88 ILE A O 1
ATOM 665 N N . LYS A 1 89 ? -23.853 6.538 27.491 1.00 92.56 89 LYS A N 1
ATOM 666 C CA . LYS A 1 89 ? -24.244 6.754 26.087 1.00 92.56 89 LYS A CA 1
ATOM 667 C C . LYS A 1 89 ? -23.096 6.444 25.127 1.00 92.56 89 LYS A C 1
ATOM 669 O O . LYS A 1 89 ? -23.327 5.863 24.067 1.00 92.56 89 LYS A O 1
ATOM 674 N N . TYR A 1 90 ? -21.869 6.816 25.492 1.00 87.19 90 TYR A N 1
ATOM 675 C CA . TYR A 1 90 ? -20.684 6.495 24.700 1.00 87.19 90 TYR A CA 1
ATOM 676 C C . TYR A 1 90 ? -20.461 4.978 24.608 1.00 87.19 90 TYR A C 1
ATOM 678 O O . TYR A 1 90 ? -20.305 4.447 23.509 1.00 87.19 90 TYR A O 1
ATOM 686 N N . ALA A 1 91 ? -20.519 4.263 25.737 1.00 89.38 91 ALA A N 1
ATOM 687 C CA . ALA A 1 91 ? -20.389 2.806 25.760 1.00 89.38 91 ALA A CA 1
ATOM 688 C C . ALA A 1 91 ? -21.508 2.105 24.969 1.00 89.38 91 ALA A C 1
ATOM 690 O O . ALA A 1 91 ? -21.231 1.212 24.173 1.00 89.38 91 ALA A O 1
ATOM 691 N N . GLU A 1 92 ? -22.761 2.543 25.115 1.00 88.25 92 GLU A N 1
ATOM 692 C CA . GLU A 1 92 ? -23.905 2.016 24.360 1.00 88.25 92 GLU A CA 1
ATOM 693 C C . GLU A 1 92 ? -23.732 2.199 22.853 1.00 88.25 92 GLU A C 1
ATOM 695 O O . GLU A 1 92 ? -24.031 1.287 22.089 1.00 88.25 92 GLU A O 1
ATOM 700 N N . ALA A 1 93 ? -23.212 3.342 22.399 1.00 82.81 93 ALA A N 1
ATOM 701 C CA . ALA A 1 93 ? -22.938 3.554 20.981 1.00 82.81 93 ALA A CA 1
ATOM 702 C C . ALA A 1 93 ? -21.902 2.555 20.433 1.00 82.81 93 ALA A C 1
ATOM 704 O O . ALA A 1 93 ? -22.039 2.098 19.297 1.00 82.81 93 ALA A O 1
ATOM 705 N N . VAL A 1 94 ? -20.892 2.191 21.231 1.00 79.62 94 VAL A N 1
ATOM 706 C CA . VAL A 1 94 ? -19.892 1.167 20.875 1.00 79.62 94 VAL A CA 1
ATOM 707 C C . VAL A 1 94 ? -20.523 -0.227 20.844 1.00 79.62 94 VAL A C 1
ATOM 709 O O . VAL A 1 94 ? -20.333 -0.962 19.876 1.00 79.62 94 VAL A O 1
ATOM 712 N N . ILE A 1 95 ? -21.316 -0.569 21.862 1.00 82.94 95 ILE A N 1
ATOM 713 C CA . ILE A 1 95 ? -22.020 -1.856 21.963 1.00 82.94 95 ILE A CA 1
ATOM 714 C C . ILE A 1 95 ? -22.985 -2.036 20.784 1.00 82.94 95 ILE A C 1
ATOM 716 O O . ILE A 1 95 ? -22.975 -3.075 20.130 1.00 82.94 95 ILE A O 1
ATOM 720 N N . ASN A 1 96 ? -23.763 -0.999 20.465 1.00 75.62 96 ASN A N 1
ATOM 721 C CA . ASN A 1 96 ? -24.800 -1.039 19.434 1.00 75.62 96 ASN A CA 1
ATOM 722 C C . ASN A 1 96 ? -24.245 -1.083 18.005 1.00 75.62 96 ASN A C 1
ATOM 724 O O . ASN A 1 96 ? -24.886 -1.657 17.131 1.00 75.62 96 ASN A O 1
ATOM 728 N N . ARG A 1 97 ? -23.078 -0.475 17.745 1.00 72.00 97 ARG A N 1
ATOM 729 C CA . ARG A 1 97 ? -22.406 -0.562 16.433 1.00 72.00 97 ARG A CA 1
ATOM 730 C C . ARG A 1 97 ? -21.744 -1.925 16.226 1.00 72.00 97 ARG A C 1
ATOM 732 O O . ARG A 1 97 ? -21.615 -2.399 15.105 1.00 72.00 97 ARG A O 1
ATOM 739 N N . GLY A 1 98 ? -21.332 -2.578 17.304 1.00 75.25 98 GLY A N 1
ATOM 740 C CA . GLY A 1 98 ? -20.656 -3.861 17.242 1.00 75.25 98 GLY A CA 1
ATOM 741 C C . GLY A 1 98 ? -19.300 -3.825 16.510 1.00 75.25 98 GLY A C 1
ATOM 742 O O . GLY A 1 98 ? -18.954 -2.873 15.804 1.00 75.25 98 GLY A O 1
ATOM 743 N N . PRO A 1 99 ? -18.487 -4.882 16.648 1.00 76.69 99 PRO A N 1
ATOM 744 C CA . PRO A 1 99 ? -17.147 -4.922 16.058 1.00 76.69 99 PRO A CA 1
ATOM 745 C C . PRO A 1 99 ? -17.165 -4.905 14.526 1.00 76.69 99 PRO A C 1
ATOM 747 O O . PRO A 1 99 ? -16.263 -4.354 13.896 1.00 76.69 99 PRO A O 1
ATOM 750 N N . LYS A 1 100 ? -18.220 -5.457 13.912 1.00 84.81 100 LYS A N 1
ATOM 751 C CA . LYS A 1 100 ? -18.388 -5.466 12.457 1.00 84.81 100 LYS A CA 1
ATOM 752 C C . LYS A 1 100 ? -18.530 -4.059 11.878 1.00 84.81 100 LYS A C 1
ATOM 754 O O . LYS A 1 100 ? -17.811 -3.726 10.933 1.00 84.81 100 LYS A O 1
ATOM 759 N N . ASP A 1 101 ? -19.437 -3.240 12.410 1.00 83.38 101 ASP A N 1
ATOM 760 C CA . ASP A 1 101 ? -19.675 -1.918 11.826 1.00 83.38 101 ASP A CA 1
ATOM 761 C C . ASP A 1 101 ? -18.520 -0.966 12.136 1.00 83.38 101 ASP A C 1
ATOM 763 O O . ASP A 1 101 ? -18.205 -0.116 11.307 1.00 83.38 101 ASP A O 1
ATOM 767 N N . LEU A 1 102 ? -17.824 -1.154 13.266 1.00 83.50 102 LEU A N 1
ATOM 768 C CA . LEU A 1 102 ? -16.564 -0.460 13.548 1.00 83.50 102 LEU A CA 1
ATOM 769 C C . LEU A 1 102 ? -15.494 -0.784 12.497 1.00 83.50 102 LEU A C 1
ATOM 771 O O . LEU A 1 102 ? -14.925 0.132 11.906 1.00 83.50 102 LEU A O 1
ATOM 775 N N . LEU A 1 103 ? -15.262 -2.070 12.205 1.00 90.06 103 LEU A N 1
ATOM 776 C CA . LEU A 1 103 ? -14.313 -2.491 11.170 1.00 90.06 103 LEU A CA 1
ATOM 777 C C . LEU A 1 103 ? -14.682 -1.909 9.798 1.00 90.06 103 LEU A C 1
ATOM 779 O O . LEU A 1 103 ? -13.822 -1.361 9.111 1.00 90.06 103 LEU A O 1
ATOM 783 N N . ASN A 1 104 ? -15.958 -1.972 9.412 1.00 93.50 104 ASN A N 1
ATOM 784 C CA . ASN A 1 104 ? -16.431 -1.438 8.132 1.00 93.50 104 ASN A CA 1
ATOM 785 C C . ASN A 1 104 ? -16.352 0.097 8.063 1.00 93.50 104 ASN A C 1
ATOM 787 O O . ASN A 1 104 ? -15.949 0.646 7.040 1.00 93.50 104 ASN A O 1
ATOM 791 N N . GLY A 1 105 ? -16.688 0.804 9.143 1.00 89.69 105 GLY A N 1
ATOM 792 C CA . GLY A 1 105 ? -16.569 2.261 9.221 1.00 89.69 105 GLY A CA 1
ATOM 793 C C . GLY A 1 105 ? -15.118 2.729 9.098 1.00 89.69 105 GLY A C 1
ATOM 794 O O . GLY A 1 105 ? -14.822 3.645 8.324 1.00 89.69 105 GLY A O 1
ATOM 795 N N . SER A 1 106 ? -14.194 2.057 9.788 1.00 90.81 106 SER A N 1
ATOM 796 C CA . SER A 1 106 ? -12.761 2.342 9.678 1.00 90.81 106 SER A CA 1
ATOM 797 C C . SER A 1 106 ? -12.197 1.962 8.310 1.00 90.81 106 SER A C 1
ATOM 799 O O . SER A 1 106 ? -11.420 2.731 7.748 1.00 90.81 106 SER A O 1
ATOM 801 N N . GLY A 1 107 ? -12.655 0.857 7.711 1.00 95.94 107 GLY A N 1
ATOM 802 C CA . GLY A 1 107 ? -12.324 0.487 6.333 1.00 95.94 107 GLY A CA 1
ATOM 803 C C . GLY A 1 107 ? -12.735 1.554 5.317 1.00 95.94 107 GLY A C 1
ATOM 804 O O . GLY A 1 107 ? -11.941 1.935 4.459 1.00 95.94 107 GLY A O 1
ATOM 805 N N . GLN A 1 108 ? -13.938 2.122 5.450 1.00 96.56 108 GLN A N 1
ATOM 806 C CA . GLN A 1 108 ? -14.367 3.262 4.632 1.00 96.56 108 GLN A CA 1
ATOM 807 C C . GLN A 1 108 ? -13.476 4.495 4.837 1.00 96.56 108 GLN A C 1
ATOM 809 O O . GLN A 1 108 ? -13.150 5.186 3.871 1.00 96.56 108 GLN A O 1
ATOM 814 N N . GLY A 1 109 ? -13.090 4.789 6.083 1.00 94.25 109 GLY A N 1
ATOM 815 C CA . GLY A 1 109 ? -12.178 5.887 6.411 1.00 94.25 109 GLY A CA 1
ATOM 816 C C . GLY A 1 109 ? -10.809 5.728 5.761 1.00 94.25 109 GLY A C 1
ATOM 817 O O . GLY A 1 109 ? -10.338 6.651 5.095 1.00 94.25 109 GLY A O 1
ATOM 818 N N . PHE A 1 110 ? -10.223 4.541 5.892 1.00 96.69 110 PHE A N 1
ATOM 819 C CA . PHE A 1 110 ? -8.974 4.175 5.243 1.00 96.69 110 PHE A CA 1
ATOM 820 C C . PHE A 1 110 ? -9.078 4.290 3.715 1.00 96.69 110 PHE A C 1
ATOM 822 O O . PHE A 1 110 ? -8.247 4.957 3.104 1.00 96.69 110 PHE A O 1
ATOM 829 N N . CYS A 1 111 ? -10.131 3.748 3.093 1.00 97.75 111 CYS A N 1
ATOM 830 C CA . CYS A 1 111 ? -10.286 3.827 1.639 1.00 97.75 111 CYS A CA 1
ATOM 831 C C . CYS A 1 111 ? -10.426 5.252 1.111 1.00 97.75 111 CYS A C 1
ATOM 833 O O . CYS A 1 111 ? -9.902 5.545 0.042 1.00 97.75 111 CYS A O 1
ATOM 835 N N . ARG A 1 112 ? -11.066 6.165 1.854 1.00 96.88 112 ARG A N 1
ATOM 836 C CA . ARG A 1 112 ? -11.090 7.584 1.468 1.00 96.88 112 ARG A CA 1
ATOM 837 C C . ARG A 1 112 ? -9.686 8.183 1.430 1.00 96.88 112 ARG A C 1
ATOM 839 O O . ARG A 1 112 ? -9.362 8.864 0.465 1.00 96.88 112 ARG A O 1
ATOM 846 N N . GLN A 1 113 ? -8.865 7.918 2.446 1.00 95.62 113 GLN A N 1
ATOM 847 C CA . GLN A 1 113 ? -7.488 8.422 2.507 1.00 95.62 113 GLN A CA 1
ATOM 848 C C . GLN A 1 113 ? -6.615 7.792 1.416 1.00 95.62 113 GLN A C 1
ATOM 850 O O . GLN A 1 113 ? -5.877 8.497 0.733 1.00 95.62 113 GLN A O 1
ATOM 855 N N . PHE A 1 114 ? -6.748 6.481 1.206 1.00 96.38 114 PHE A N 1
ATOM 856 C CA . PHE A 1 114 ? -6.049 5.756 0.150 1.00 96.38 114 PHE A CA 1
ATOM 857 C C . PHE A 1 114 ? -6.386 6.318 -1.236 1.00 96.38 114 PHE A C 1
ATOM 859 O O . PHE A 1 114 ? -5.488 6.638 -2.012 1.00 96.38 114 PHE A O 1
ATOM 866 N N . ASP A 1 115 ? -7.671 6.489 -1.547 1.00 94.94 115 ASP A N 1
ATOM 867 C CA . ASP A 1 115 ? -8.113 7.020 -2.836 1.00 94.94 115 ASP A CA 1
ATOM 868 C C . ASP A 1 115 ? -7.651 8.464 -3.044 1.00 94.94 115 ASP A C 1
ATOM 870 O O . ASP A 1 115 ? -7.168 8.800 -4.123 1.00 94.94 115 ASP A O 1
ATOM 874 N N . GLN A 1 116 ? -7.761 9.314 -2.017 1.00 93.38 116 GLN A N 1
ATOM 875 C CA . GLN A 1 116 ? -7.257 10.692 -2.063 1.00 93.38 116 GLN A CA 1
ATOM 876 C C . GLN A 1 116 ? -5.756 10.736 -2.358 1.00 93.38 116 GLN A C 1
ATOM 878 O O . GLN A 1 116 ? -5.303 11.601 -3.102 1.00 93.38 116 GLN A O 1
ATOM 883 N N . ALA A 1 117 ? -4.999 9.788 -1.807 1.00 93.06 117 ALA A N 1
ATOM 884 C CA . ALA A 1 117 ? -3.558 9.726 -1.965 1.00 93.06 117 ALA A CA 1
ATOM 885 C C . ALA A 1 117 ? -3.097 9.012 -3.252 1.00 93.06 117 ALA A C 1
ATOM 887 O O . ALA A 1 117 ? -1.921 9.099 -3.582 1.00 93.06 117 ALA A O 1
ATOM 888 N N . THR A 1 118 ? -3.956 8.315 -3.996 1.00 94.06 118 THR A N 1
ATOM 889 C CA . THR A 1 118 ? -3.515 7.495 -5.150 1.00 94.06 118 THR A CA 1
ATOM 890 C C . THR A 1 118 ? -4.189 7.844 -6.469 1.00 94.06 118 THR A C 1
ATOM 892 O O . THR A 1 118 ? -3.622 7.605 -7.537 1.00 94.06 118 THR A O 1
ATOM 895 N N . ARG A 1 119 ? -5.399 8.404 -6.430 1.00 92.94 119 ARG A N 1
ATOM 896 C CA . ARG A 1 119 ? -6.212 8.627 -7.625 1.00 92.94 119 ARG A CA 1
ATOM 897 C C . ARG A 1 119 ? -5.556 9.630 -8.573 1.00 92.94 119 ARG A C 1
ATOM 899 O O . ARG A 1 119 ? -5.189 10.725 -8.167 1.00 92.94 119 ARG A O 1
ATOM 906 N N . GLY A 1 120 ? -5.489 9.264 -9.853 1.00 94.69 120 GLY A N 1
ATOM 907 C CA . GLY A 1 120 ? -4.973 10.132 -10.911 1.00 94.69 120 GLY A CA 1
ATOM 908 C C . GLY A 1 120 ? -3.450 10.247 -10.947 1.00 94.69 120 GLY A C 1
ATOM 909 O O . GLY A 1 120 ? -2.945 11.130 -11.633 1.00 94.69 120 GLY A O 1
ATOM 910 N N . TYR A 1 121 ? -2.717 9.370 -10.255 1.00 97.31 121 TYR A N 1
ATOM 911 C CA . TYR A 1 121 ? -1.254 9.338 -10.281 1.00 97.31 121 TYR A CA 1
ATOM 912 C C . TYR A 1 121 ? -0.725 8.001 -10.805 1.00 97.31 121 TYR A C 1
ATOM 914 O O . TYR A 1 121 ? -1.203 6.933 -10.420 1.00 97.31 121 TYR A O 1
ATOM 922 N N . TYR A 1 122 ? 0.323 8.043 -11.625 1.00 96.81 122 TYR A N 1
ATOM 923 C CA . TYR A 1 122 ? 1.156 6.878 -11.908 1.00 96.81 122 TYR A CA 1
ATOM 924 C C . TYR A 1 122 ? 1.887 6.455 -10.617 1.00 96.81 122 TYR A C 1
ATOM 926 O O . TYR A 1 122 ? 2.418 7.330 -9.929 1.00 96.81 122 TYR A O 1
ATOM 934 N N . PRO A 1 123 ? 1.961 5.156 -10.255 1.00 95.81 123 PRO A N 1
ATOM 935 C CA . PRO A 1 123 ? 1.594 3.970 -11.046 1.00 95.81 123 PRO A CA 1
ATOM 936 C C . PRO A 1 123 ? 0.161 3.435 -10.835 1.00 95.81 123 PRO A C 1
ATOM 938 O O . PRO A 1 123 ? -0.215 2.446 -11.465 1.00 95.81 123 PRO A O 1
ATOM 941 N N . PHE A 1 124 ? -0.647 4.042 -9.962 1.00 96.12 124 PHE A N 1
ATOM 942 C CA . PHE A 1 124 ? -2.026 3.598 -9.681 1.00 96.12 124 PHE A CA 1
ATOM 943 C C . PHE A 1 124 ? -2.978 3.789 -10.862 1.00 96.12 124 PHE A C 1
ATOM 945 O O . PHE A 1 124 ? -3.902 2.993 -11.065 1.00 96.12 124 PHE A O 1
ATOM 952 N N . ASP A 1 125 ? -2.728 4.833 -11.642 1.00 94.62 125 ASP A N 1
ATOM 953 C CA . ASP A 1 125 ? -3.325 5.095 -12.938 1.00 94.62 125 ASP A CA 1
ATOM 954 C C . ASP A 1 125 ? -2.216 5.096 -14.005 1.00 94.62 125 ASP A C 1
ATOM 956 O O . ASP A 1 125 ? -1.498 6.089 -14.144 1.00 94.62 125 ASP A O 1
ATOM 960 N N . PRO A 1 126 ? -2.050 3.996 -14.765 1.00 92.12 126 PRO A N 1
ATOM 961 C CA . PRO A 1 126 ? -1.030 3.899 -15.809 1.00 92.12 126 PRO A CA 1
ATOM 962 C C . PRO A 1 126 ? -1.182 4.924 -16.938 1.00 92.12 126 PRO A C 1
ATOM 964 O O . PRO A 1 126 ? -0.230 5.139 -17.682 1.00 92.12 126 PRO A O 1
ATOM 967 N N . SER A 1 127 ? -2.367 5.527 -17.087 1.00 92.06 127 SER A N 1
ATOM 968 C CA . SER A 1 127 ? -2.635 6.551 -18.099 1.00 92.06 127 SER A CA 1
ATOM 969 C C . SER A 1 127 ? -2.319 7.970 -17.621 1.00 92.06 127 SER A C 1
ATOM 971 O O . SER A 1 127 ? -2.314 8.902 -18.426 1.00 92.06 127 SER A O 1
ATOM 973 N N . SER A 1 128 ? -2.037 8.149 -16.327 1.00 94.88 128 SER A N 1
ATOM 974 C CA . SER A 1 128 ? -1.746 9.465 -15.773 1.00 94.88 128 SER A CA 1
ATOM 975 C C . SER A 1 128 ? -0.379 9.980 -16.222 1.00 94.88 128 SER A C 1
ATOM 977 O O . SER A 1 128 ? 0.636 9.292 -16.124 1.00 94.88 128 SER A O 1
ATOM 979 N N . GLY A 1 129 ? -0.345 11.243 -16.654 1.00 93.44 129 GLY A N 1
ATOM 980 C CA . GLY A 1 129 ? 0.899 11.982 -16.883 1.00 93.44 129 GLY A CA 1
ATOM 981 C C . GLY A 1 129 ? 1.541 12.528 -15.601 1.00 93.44 129 GLY A C 1
ATOM 982 O O . GLY A 1 129 ? 2.592 13.157 -15.680 1.00 93.44 129 GLY A O 1
ATOM 983 N N . GLN A 1 130 ? 0.910 12.335 -14.438 1.00 96.56 130 GLN A N 1
ATOM 984 C CA . GLN A 1 130 ? 1.391 12.814 -13.145 1.00 96.56 130 GLN A CA 1
ATOM 985 C C . GLN A 1 130 ? 1.954 11.657 -12.324 1.00 96.56 130 GLN A C 1
ATOM 987 O O . GLN A 1 130 ? 1.278 10.661 -12.072 1.00 96.56 130 GLN A O 1
ATOM 992 N N . ASP A 1 131 ? 3.186 11.818 -11.863 1.00 97.56 131 ASP A N 1
ATOM 993 C CA . ASP A 1 131 ? 3.862 10.848 -11.010 1.00 97.56 131 ASP A CA 1
ATOM 994 C C . ASP A 1 131 ? 3.430 11.003 -9.553 1.00 97.56 131 ASP A C 1
ATOM 996 O O . ASP A 1 131 ? 3.393 12.119 -9.035 1.00 97.56 131 ASP A O 1
ATOM 1000 N N . LEU A 1 132 ? 3.147 9.888 -8.871 1.00 97.50 132 LEU A N 1
ATOM 1001 C CA . LEU A 1 132 ? 2.860 9.903 -7.439 1.00 97.50 132 LEU A CA 1
ATOM 1002 C C . LEU A 1 132 ? 4.090 10.415 -6.669 1.00 97.50 132 LEU A C 1
ATOM 1004 O O . LEU A 1 132 ? 5.152 9.788 -6.746 1.00 97.50 132 LEU A O 1
ATOM 1008 N N . PRO A 1 133 ? 3.975 11.493 -5.877 1.00 96.50 133 PRO A N 1
ATOM 1009 C CA . PRO A 1 133 ? 5.073 11.942 -5.031 1.00 96.50 133 PRO A CA 1
ATOM 1010 C C . PRO A 1 133 ? 5.481 10.873 -4.001 1.00 96.50 133 PRO A C 1
ATOM 1012 O O . PRO A 1 133 ? 4.633 10.236 -3.375 1.00 96.50 133 PRO A O 1
ATOM 1015 N N . LEU A 1 134 ? 6.784 10.677 -3.772 1.00 95.50 134 LEU A N 1
ATOM 1016 C CA . LEU A 1 134 ? 7.272 9.623 -2.862 1.00 95.50 134 LEU A CA 1
ATOM 1017 C C . LEU A 1 134 ? 6.879 9.852 -1.394 1.00 95.50 134 LEU A C 1
ATOM 1019 O O . LEU A 1 134 ? 6.722 8.895 -0.637 1.00 95.50 134 LEU A O 1
ATOM 1023 N N . ASN A 1 135 ? 6.685 11.105 -0.978 1.00 93.75 135 ASN A N 1
ATOM 1024 C CA . ASN A 1 135 ? 6.133 11.424 0.341 1.00 93.75 135 ASN A CA 1
ATOM 1025 C C . ASN A 1 135 ? 4.678 10.941 0.470 1.00 93.75 135 ASN A C 1
ATOM 1027 O O . ASN A 1 135 ? 4.304 10.424 1.518 1.00 93.75 135 ASN A O 1
ATOM 1031 N N . GLN A 1 136 ? 3.883 11.053 -0.595 1.00 95.06 136 GLN A N 1
ATOM 1032 C CA . GLN A 1 136 ? 2.501 10.576 -0.654 1.00 95.06 136 GLN A CA 1
ATOM 1033 C C . GLN A 1 136 ? 2.436 9.044 -0.707 1.00 95.06 136 GLN A C 1
ATOM 1035 O O . GLN A 1 136 ? 1.608 8.437 -0.031 1.00 95.06 136 GLN A O 1
ATOM 1040 N N . LEU A 1 137 ? 3.381 8.398 -1.401 1.00 96.00 137 LEU A N 1
ATOM 1041 C CA . LEU A 1 137 ? 3.589 6.949 -1.293 1.00 96.00 137 LEU A CA 1
ATOM 1042 C C . LEU A 1 137 ? 3.860 6.539 0.169 1.00 96.00 137 LEU A C 1
ATOM 1044 O O . LEU A 1 137 ? 3.248 5.596 0.675 1.00 96.00 137 LEU A O 1
ATOM 1048 N N . GLY A 1 138 ? 4.719 7.293 0.864 1.00 95.25 138 GLY A N 1
ATOM 1049 C CA . GLY A 1 138 ? 5.028 7.094 2.282 1.00 95.25 138 GLY A CA 1
ATOM 1050 C C . GLY A 1 138 ? 3.822 7.263 3.202 1.00 95.25 138 GLY A C 1
ATOM 1051 O O . GLY A 1 138 ? 3.626 6.444 4.096 1.00 95.25 138 GLY A O 1
ATOM 1052 N N . GLN A 1 139 ? 2.956 8.246 2.945 1.00 94.50 139 GLN A N 1
ATOM 1053 C CA . GLN A 1 139 ? 1.709 8.433 3.700 1.00 94.50 139 GLN A CA 1
ATOM 1054 C C . GLN A 1 139 ? 0.797 7.200 3.661 1.00 94.50 139 GLN A C 1
ATOM 1056 O O . GLN A 1 139 ? -0.014 7.018 4.565 1.00 94.50 139 GLN A O 1
ATOM 1061 N N . ILE A 1 140 ? 0.923 6.337 2.651 1.00 95.44 140 ILE A N 1
ATOM 1062 C CA . ILE A 1 140 ? 0.126 5.113 2.540 1.00 95.44 140 ILE A CA 1
ATOM 1063 C C . ILE A 1 140 ? 0.882 3.909 3.100 1.00 95.44 140 ILE A C 1
ATOM 1065 O O . ILE A 1 140 ? 0.368 3.204 3.969 1.00 95.44 140 ILE A O 1
ATOM 1069 N N . PHE A 1 141 ? 2.093 3.666 2.593 1.00 96.38 141 PHE A N 1
ATOM 1070 C CA . PHE A 1 141 ? 2.777 2.380 2.736 1.00 96.38 141 PHE A CA 1
ATOM 1071 C C . PHE A 1 141 ? 3.953 2.385 3.712 1.00 96.38 141 PHE A C 1
ATOM 1073 O O . PHE A 1 141 ? 4.457 1.299 4.002 1.00 96.38 141 PHE A O 1
ATOM 1080 N N . ALA A 1 142 ? 4.405 3.539 4.218 1.00 95.44 142 ALA A N 1
ATOM 1081 C CA . ALA A 1 142 ? 5.553 3.575 5.123 1.00 95.44 142 ALA A CA 1
ATOM 1082 C C . ALA A 1 142 ? 5.258 2.766 6.402 1.00 95.44 142 ALA A C 1
ATOM 1084 O O . ALA A 1 142 ? 4.240 3.020 7.053 1.00 95.44 142 ALA A O 1
ATOM 1085 N N . PRO A 1 143 ? 6.111 1.801 6.786 1.00 93.38 143 PRO A N 1
ATOM 1086 C CA . PRO A 1 143 ? 5.919 1.001 7.990 1.00 93.38 143 PRO A CA 1
ATOM 1087 C C . PRO A 1 143 ? 5.698 1.858 9.242 1.00 93.38 143 PRO A C 1
ATOM 1089 O O . PRO A 1 143 ? 6.384 2.851 9.468 1.00 93.38 143 PRO A O 1
ATOM 1092 N N . GLY A 1 144 ? 4.724 1.467 10.064 1.00 90.69 144 GLY A N 1
ATOM 1093 C CA . GLY A 1 144 ? 4.401 2.129 11.332 1.00 90.69 144 GLY A CA 1
ATOM 1094 C C . GLY A 1 144 ? 3.566 3.407 11.206 1.00 90.69 144 GLY A C 1
ATOM 1095 O O . GLY A 1 144 ? 2.621 3.568 11.973 1.00 90.69 144 GLY A O 1
ATOM 1096 N N . THR A 1 145 ? 3.862 4.290 10.248 1.00 92.44 145 THR A N 1
ATOM 1097 C CA . THR A 1 145 ? 3.214 5.615 10.132 1.00 92.44 145 THR A CA 1
ATOM 1098 C C . THR A 1 145 ? 2.229 5.743 8.974 1.00 92.44 145 THR A C 1
ATOM 1100 O O . THR A 1 145 ? 1.326 6.577 9.037 1.00 92.44 145 THR A O 1
ATOM 1103 N N . GLY A 1 146 ? 2.378 4.936 7.924 1.00 95.06 146 GLY A N 1
ATOM 1104 C CA . GLY A 1 146 ? 1.498 4.952 6.763 1.00 95.06 146 GLY A CA 1
ATOM 1105 C C . GLY A 1 146 ? 0.079 4.507 7.109 1.00 95.06 146 GLY A C 1
ATOM 1106 O O . GLY A 1 146 ? -0.124 3.649 7.971 1.00 95.06 146 GLY A O 1
ATOM 1107 N N . THR A 1 147 ? -0.906 5.063 6.405 1.00 96.00 147 THR A N 1
ATOM 1108 C CA . THR A 1 147 ? -2.341 4.825 6.641 1.00 96.00 147 THR A CA 1
ATOM 1109 C C . THR A 1 147 ? -2.732 3.349 6.597 1.00 96.00 147 THR A C 1
ATOM 1111 O O . THR A 1 147 ? -3.622 2.938 7.337 1.00 96.00 147 THR A O 1
ATOM 1114 N N . LEU A 1 148 ? -2.037 2.522 5.803 1.00 97.25 148 LEU A N 1
ATOM 1115 C CA . LEU A 1 148 ? -2.216 1.066 5.802 1.00 97.25 148 LEU A CA 1
ATOM 1116 C C . LEU A 1 148 ? -1.907 0.451 7.176 1.00 97.25 148 LEU A C 1
ATOM 1118 O O . LEU A 1 148 ? -2.656 -0.386 7.683 1.00 97.25 148 LEU A O 1
ATOM 1122 N N . TRP A 1 149 ? -0.789 0.860 7.775 1.00 96.38 149 TRP A N 1
ATOM 1123 C CA . TRP A 1 149 ? -0.283 0.291 9.019 1.00 96.38 149 TRP A CA 1
ATOM 1124 C C . TRP A 1 149 ? -0.935 0.895 10.252 1.00 96.38 149 TRP A C 1
ATOM 1126 O O . TRP A 1 149 ? -1.139 0.174 11.228 1.00 96.38 149 TRP A O 1
ATOM 1136 N N . THR A 1 150 ? -1.295 2.177 10.217 1.00 95.56 150 THR A N 1
ATOM 1137 C CA . THR A 1 150 ? -2.080 2.787 11.294 1.00 95.56 150 THR A CA 1
ATOM 1138 C C . THR A 1 150 ? -3.472 2.173 11.355 1.00 95.56 150 THR A C 1
ATOM 1140 O O . THR A 1 150 ? -3.916 1.830 12.443 1.00 95.56 150 THR A O 1
ATOM 1143 N N . PHE A 1 151 ? -4.111 1.914 10.209 1.00 96.31 151 PHE A N 1
ATOM 1144 C CA . PHE A 1 151 ? -5.380 1.188 10.152 1.00 96.31 151 PHE A CA 1
ATOM 1145 C C . PHE A 1 151 ? -5.259 -0.246 10.693 1.00 96.31 151 PHE A C 1
ATOM 1147 O O . PHE A 1 151 ? -6.083 -0.675 11.498 1.00 96.31 151 PHE A O 1
ATOM 1154 N N . TYR A 1 152 ? -4.210 -0.981 10.311 1.00 97.38 152 TYR A N 1
ATOM 1155 C CA . TYR A 1 152 ? -3.975 -2.343 10.805 1.00 97.38 152 TYR A CA 1
ATOM 1156 C C . TYR A 1 152 ? -3.753 -2.421 12.324 1.00 97.38 152 TYR A C 1
ATOM 1158 O O . TYR A 1 152 ? -4.219 -3.359 12.975 1.00 97.38 152 TYR A O 1
ATOM 1166 N N . ASN A 1 153 ? -3.040 -1.440 12.884 1.00 94.50 153 ASN A N 1
ATOM 1167 C CA . ASN A 1 153 ? -2.664 -1.399 14.298 1.00 94.50 153 ASN A CA 1
ATOM 1168 C C . ASN A 1 153 ? -3.594 -0.535 15.161 1.00 94.50 153 ASN A C 1
ATOM 1170 O O . ASN A 1 153 ? -3.292 -0.324 16.336 1.00 94.50 153 ASN A O 1
ATOM 1174 N N . ASP A 1 154 ? -4.697 -0.028 14.606 1.00 88.19 154 ASP A N 1
ATOM 1175 C CA . ASP A 1 154 ? -5.614 0.854 15.322 1.00 88.19 154 ASP A CA 1
ATOM 1176 C C . ASP A 1 154 ? -6.195 0.129 16.556 1.00 88.19 154 ASP A C 1
ATOM 1178 O O . ASP A 1 154 ? -6.905 -0.876 16.406 1.00 88.19 154 ASP A O 1
ATOM 1182 N N . PRO A 1 155 ? -5.933 0.620 17.784 1.00 79.44 155 PRO A N 1
ATOM 1183 C CA . PRO A 1 155 ? -6.383 -0.034 19.010 1.00 79.44 155 PRO A CA 1
ATOM 1184 C C . PRO A 1 155 ? -7.909 -0.029 19.172 1.00 79.44 155 PRO A C 1
ATOM 1186 O O . PRO A 1 155 ? -8.432 -0.830 19.948 1.00 79.44 155 PRO A O 1
ATOM 1189 N N . SER A 1 156 ? -8.623 0.848 18.457 1.00 73.31 156 SER A N 1
ATOM 1190 C CA . SER A 1 156 ? -10.085 0.925 18.497 1.00 73.31 156 SER A CA 1
ATOM 1191 C C . SER A 1 156 ? -10.757 -0.172 17.669 1.00 73.31 156 SER A C 1
ATOM 1193 O O . SER A 1 156 ? -11.811 -0.672 18.057 1.00 73.31 156 SER A O 1
ATOM 1195 N N . THR A 1 157 ? -10.138 -0.588 16.558 1.00 81.69 157 THR A N 1
ATOM 1196 C CA . THR A 1 157 ? -10.679 -1.631 15.669 1.00 81.69 157 THR A CA 1
ATOM 1197 C C . THR A 1 157 ? -10.069 -3.002 15.928 1.00 81.69 157 THR A C 1
ATOM 1199 O O . THR A 1 157 ? -10.716 -4.017 15.670 1.00 81.69 157 THR A O 1
ATOM 1202 N N . LYS A 1 158 ? -8.820 -3.039 16.421 1.00 85.12 158 LYS A N 1
ATOM 1203 C CA . LYS A 1 158 ? -8.025 -4.254 16.637 1.00 85.12 158 LYS A CA 1
ATOM 1204 C C . LYS A 1 158 ? -8.015 -5.175 15.415 1.00 85.12 158 LYS A C 1
ATOM 1206 O O . LYS A 1 158 ? -8.090 -6.396 15.554 1.00 85.12 158 LYS A O 1
ATOM 1211 N N . LEU A 1 159 ? -7.915 -4.608 14.207 1.00 93.19 159 LEU A N 1
ATOM 1212 C CA . LEU A 1 159 ? -7.891 -5.393 12.968 1.00 93.19 159 LEU A CA 1
ATOM 1213 C C . LEU A 1 159 ? -6.828 -6.505 13.017 1.00 93.19 159 LEU A C 1
ATOM 1215 O O . LEU A 1 159 ? -7.103 -7.625 12.599 1.00 93.19 159 LEU A O 1
ATOM 1219 N N . ASN A 1 160 ? -5.661 -6.234 13.601 1.00 94.19 160 ASN A N 1
ATOM 1220 C CA . ASN A 1 160 ? -4.591 -7.213 13.816 1.00 94.19 160 ASN A CA 1
ATOM 1221 C C . ASN A 1 160 ? -4.987 -8.480 14.611 1.00 94.19 160 ASN A C 1
ATOM 1223 O O . ASN A 1 160 ? -4.288 -9.487 14.530 1.00 94.19 160 ASN A O 1
ATOM 1227 N N . THR A 1 161 ? -6.093 -8.454 15.359 1.00 90.38 161 THR A N 1
ATOM 1228 C CA . THR A 1 161 ? -6.637 -9.613 16.085 1.00 90.38 161 THR A CA 1
ATOM 1229 C C . THR A 1 161 ? -7.498 -10.486 15.171 1.00 90.38 161 THR A C 1
ATOM 1231 O O . THR A 1 161 ? -7.503 -11.706 15.305 1.00 90.38 161 THR A O 1
ATOM 1234 N N . TYR A 1 162 ? -8.186 -9.875 14.203 1.00 92.19 162 TYR A N 1
ATOM 1235 C CA . TYR A 1 162 ? -8.996 -10.571 13.198 1.00 92.19 162 TYR A CA 1
ATOM 1236 C C . TYR A 1 162 ? -8.189 -10.968 11.958 1.00 92.19 162 TYR A C 1
ATOM 1238 O O . TYR A 1 162 ? -8.591 -11.865 11.220 1.00 92.19 162 TYR A O 1
ATOM 1246 N N . LEU A 1 163 ? -7.069 -10.291 11.702 1.00 96.81 163 LEU A N 1
ATOM 1247 C CA . LEU A 1 163 ? -6.193 -10.488 10.556 1.00 96.81 163 LEU A CA 1
ATOM 1248 C C . LEU A 1 163 ? -4.757 -10.668 11.055 1.00 96.81 163 LEU A C 1
ATOM 1250 O O . LEU A 1 163 ? -4.028 -9.698 11.229 1.00 96.81 163 LEU A O 1
ATOM 1254 N N . VAL A 1 164 ? -4.343 -11.908 11.292 1.00 96.44 164 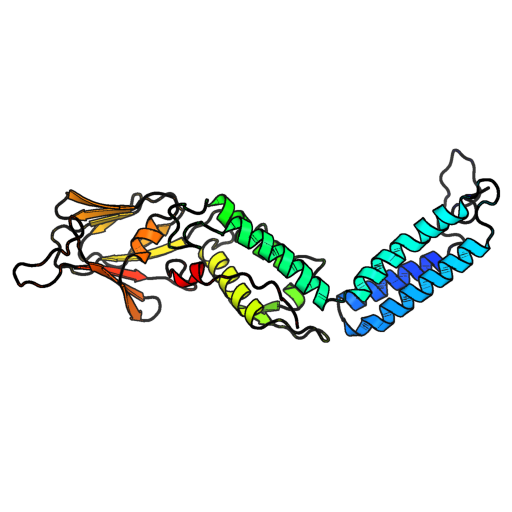VAL A N 1
ATOM 1255 C CA . VAL A 1 164 ? -3.046 -12.216 11.903 1.00 96.44 164 VAL A CA 1
ATOM 1256 C C . VAL A 1 164 ? -1.968 -12.428 10.845 1.00 96.44 164 VAL A C 1
ATOM 1258 O O . VAL A 1 164 ? -2.206 -13.020 9.790 1.00 96.44 164 VAL A O 1
ATOM 1261 N N . LYS A 1 165 ? -0.746 -11.975 11.125 1.00 95.88 165 LYS A N 1
ATOM 1262 C CA . LYS A 1 165 ? 0.400 -12.217 10.244 1.00 95.88 165 LYS A CA 1
ATOM 1263 C C . LYS A 1 165 ? 0.896 -13.658 10.400 1.00 95.88 165 LYS A C 1
ATOM 1265 O O . LYS A 1 165 ? 1.268 -14.070 11.494 1.00 95.88 165 LYS A O 1
ATOM 1270 N N . GLN A 1 166 ? 0.952 -14.399 9.298 1.00 95.31 166 GLN A N 1
ATOM 1271 C CA . GLN A 1 166 ? 1.538 -15.735 9.199 1.00 95.31 166 GLN A CA 1
ATOM 1272 C C . GLN A 1 166 ? 2.571 -15.754 8.067 1.00 95.31 166 GLN A C 1
ATOM 1274 O O . GLN A 1 166 ? 2.237 -15.706 6.881 1.00 95.31 166 GLN A O 1
ATOM 1279 N N . GLY A 1 167 ? 3.853 -15.787 8.437 1.00 91.12 167 GLY A N 1
ATOM 1280 C CA . GLY A 1 167 ? 4.952 -15.638 7.484 1.00 91.12 167 GLY A CA 1
ATOM 1281 C C . GLY A 1 167 ? 4.890 -14.287 6.761 1.00 91.12 167 GLY A C 1
ATOM 1282 O O . GLY A 1 167 ? 4.915 -13.229 7.394 1.00 91.12 167 GLY A O 1
ATOM 1283 N N . SER A 1 168 ? 4.806 -14.321 5.430 1.00 88.81 168 SER A N 1
ATOM 1284 C CA . SER A 1 168 ? 4.694 -13.133 4.571 1.00 88.81 168 SER A CA 1
ATOM 1285 C C . SER A 1 168 ? 3.253 -12.691 4.295 1.00 88.81 168 SER A C 1
ATOM 1287 O O . SER A 1 168 ? 3.055 -11.689 3.610 1.00 88.81 168 SER A O 1
ATOM 1289 N N . ARG A 1 169 ? 2.248 -13.419 4.799 1.00 95.25 169 ARG A N 1
ATOM 1290 C CA . ARG A 1 169 ? 0.832 -13.158 4.517 1.00 95.25 169 ARG A CA 1
ATOM 1291 C C . ARG A 1 169 ? 0.058 -12.793 5.773 1.00 95.25 169 ARG A C 1
ATOM 1293 O O . ARG A 1 169 ? 0.461 -13.093 6.892 1.00 95.25 169 ARG A O 1
ATOM 1300 N N . TYR A 1 170 ? -1.081 -12.159 5.556 1.00 97.75 170 TYR A N 1
ATOM 1301 C CA . TYR A 1 170 ? -2.055 -11.801 6.574 1.00 97.75 170 TYR A CA 1
ATOM 1302 C C . TYR A 1 170 ? -3.289 -12.672 6.380 1.00 97.75 170 TYR A C 1
ATOM 1304 O O . TYR A 1 170 ? -3.888 -12.661 5.303 1.00 97.75 170 TYR A O 1
ATOM 1312 N N . VAL A 1 171 ? -3.645 -13.461 7.390 1.00 97.56 171 VAL A N 1
ATOM 1313 C CA . VAL A 1 171 ? -4.720 -14.451 7.295 1.00 97.56 171 VAL A CA 1
ATOM 1314 C C . VAL A 1 171 ? -5.818 -14.176 8.320 1.00 97.56 171 VAL A C 1
ATOM 1316 O O . VAL A 1 171 ? -5.520 -13.724 9.427 1.00 97.56 171 VAL A O 1
ATOM 1319 N N . PRO A 1 172 ? -7.092 -14.431 7.983 1.00 96.19 172 PRO A N 1
ATOM 1320 C CA . PRO A 1 172 ? -8.179 -14.260 8.934 1.00 96.19 172 PRO A CA 1
ATOM 1321 C C . PRO A 1 172 ? -8.031 -15.187 10.142 1.00 96.19 172 PRO A C 1
ATOM 1323 O O . PRO A 1 172 ? -7.796 -16.385 9.982 1.00 96.19 172 PRO A O 1
ATOM 1326 N N . ALA A 1 173 ? -8.242 -14.643 11.335 1.00 89.56 173 ALA A N 1
ATOM 1327 C CA . ALA A 1 173 ? -8.452 -15.386 12.567 1.00 89.56 173 ALA A CA 1
ATOM 1328 C C . ALA A 1 173 ? -9.936 -15.264 12.963 1.00 89.56 173 ALA A C 1
ATOM 1330 O O . ALA A 1 173 ? -10.447 -14.147 13.083 1.00 89.56 173 ALA A O 1
ATOM 1331 N N . PRO A 1 174 ? -10.667 -16.381 13.129 1.00 74.56 174 PRO A N 1
ATOM 1332 C CA . PRO A 1 174 ? -12.053 -16.333 13.571 1.00 74.56 174 PRO A CA 1
ATOM 1333 C C . PRO A 1 174 ? -12.101 -15.942 15.052 1.00 74.56 174 PRO A C 1
ATOM 1335 O O . PRO A 1 174 ? -11.701 -16.718 15.916 1.00 74.56 174 PRO A O 1
ATOM 1338 N N . VAL A 1 175 ? -12.602 -14.741 15.335 1.00 75.69 175 VAL A N 1
ATOM 1339 C CA . VAL A 1 175 ? -12.814 -14.231 16.696 1.00 75.69 175 VAL A CA 1
ATOM 1340 C C . VAL A 1 175 ? -14.287 -13.854 16.834 1.00 75.69 175 VAL A C 1
ATOM 1342 O O . VAL A 1 175 ? -14.779 -12.971 16.128 1.00 75.69 175 VAL A O 1
ATOM 1345 N N . GLY A 1 176 ? -15.012 -14.585 17.686 1.00 74.81 176 GLY A N 1
ATOM 1346 C CA . GLY A 1 176 ? -16.471 -14.496 17.799 1.00 74.81 176 GLY A CA 1
ATOM 1347 C C . GLY A 1 176 ? -17.183 -14.711 16.456 1.00 74.81 176 GLY A C 1
ATOM 1348 O O . GLY A 1 176 ? -16.797 -15.572 15.653 1.00 74.81 176 GLY A O 1
ATOM 1349 N N . ASP A 1 177 ? -18.192 -13.882 16.191 1.00 75.38 177 ASP A N 1
ATOM 1350 C CA . ASP A 1 177 ? -19.008 -13.930 14.968 1.00 75.38 177 ASP A CA 1
ATOM 1351 C C . ASP A 1 177 ? -18.470 -13.067 13.820 1.00 75.38 177 ASP A C 1
ATOM 1353 O O . ASP A 1 177 ? -18.998 -13.100 12.709 1.00 75.38 177 ASP A O 1
ATOM 1357 N N . VAL A 1 178 ? -17.388 -12.317 14.040 1.00 83.56 178 VAL A N 1
ATOM 1358 C CA . VAL A 1 178 ? -16.804 -11.473 12.996 1.00 83.56 178 VAL A CA 1
ATOM 1359 C C . VAL A 1 178 ? -16.130 -12.350 11.944 1.00 83.56 178 VAL A C 1
ATOM 1361 O O . VAL A 1 178 ? -15.301 -13.217 12.246 1.00 83.56 178 VAL A O 1
ATOM 1364 N N . ARG A 1 179 ? -16.469 -12.122 10.673 1.00 90.06 179 ARG A N 1
ATOM 1365 C CA . ARG A 1 179 ? -15.824 -12.771 9.528 1.00 90.06 179 ARG A CA 1
ATOM 1366 C C . ARG A 1 179 ? -15.278 -11.709 8.591 1.00 90.06 179 ARG A C 1
ATOM 1368 O O . ARG A 1 179 ? -16.028 -10.878 8.092 1.00 90.06 179 ARG A O 1
ATOM 1375 N N . LEU A 1 180 ? -13.975 -11.750 8.319 1.00 95.38 180 LEU A N 1
ATOM 1376 C CA . LEU A 1 180 ? -13.373 -10.824 7.365 1.00 95.38 180 LEU A CA 1
ATOM 1377 C C . LEU A 1 180 ? -13.850 -11.106 5.936 1.00 95.38 180 LEU A C 1
ATOM 1379 O O . LEU A 1 180 ? -14.066 -12.255 5.539 1.00 95.38 180 LEU A O 1
ATOM 1383 N N . SER A 1 181 ? -14.003 -10.035 5.164 1.00 96.88 181 SER A N 1
ATOM 1384 C CA . SER A 1 181 ? -14.289 -10.089 3.735 1.00 96.88 181 SER A CA 1
ATOM 1385 C C . SER A 1 181 ? -13.083 -10.669 2.983 1.00 96.88 181 SER A C 1
ATOM 1387 O O . SER A 1 181 ? -11.977 -10.142 3.119 1.00 96.88 181 SER A O 1
ATOM 1389 N N . PRO A 1 182 ? -13.253 -11.716 2.152 1.00 97.19 182 PRO A N 1
ATOM 1390 C CA . PRO A 1 182 ? -12.155 -12.262 1.354 1.00 97.19 182 PRO A CA 1
ATOM 1391 C C . PRO A 1 182 ? -11.498 -11.221 0.439 1.00 97.19 182 PRO A C 1
ATOM 1393 O O . PRO A 1 182 ? -10.275 -11.180 0.341 1.00 97.19 182 PRO A O 1
ATOM 1396 N N . ALA A 1 183 ? -12.299 -10.333 -0.161 1.00 97.75 183 ALA A N 1
ATOM 1397 C CA . ALA A 1 183 ? -11.798 -9.257 -1.015 1.00 97.75 183 ALA A CA 1
ATOM 1398 C C . ALA A 1 183 ? -10.927 -8.268 -0.228 1.00 97.75 183 ALA A C 1
ATOM 1400 O O . ALA A 1 183 ? -9.881 -7.839 -0.709 1.00 97.75 183 ALA A O 1
ATOM 1401 N N . PHE A 1 184 ? -11.324 -7.944 1.007 1.00 98.12 184 PHE A N 1
ATOM 1402 C CA . PHE A 1 184 ? -10.525 -7.095 1.887 1.00 98.12 184 PHE A CA 1
ATOM 1403 C C . PHE A 1 184 ? -9.190 -7.754 2.244 1.00 98.12 184 PHE A C 1
ATOM 1405 O O . PHE A 1 184 ? -8.146 -7.111 2.180 1.00 98.12 184 PHE A O 1
ATOM 1412 N N . VAL A 1 185 ? -9.210 -9.045 2.581 1.00 98.00 185 VAL A N 1
ATOM 1413 C CA . VAL A 1 185 ? -8.001 -9.808 2.919 1.00 98.00 185 VAL A CA 1
ATOM 1414 C C . VAL A 1 185 ? -7.041 -9.856 1.731 1.00 98.00 185 VAL A C 1
ATOM 1416 O O . VAL A 1 185 ? -5.838 -9.662 1.907 1.00 98.00 185 VAL A O 1
ATOM 1419 N N . GLU A 1 186 ? -7.551 -10.091 0.521 1.00 97.56 186 GLU A N 1
ATOM 1420 C CA . GLU A 1 186 ? -6.749 -10.077 -0.704 1.00 97.56 186 GLU A CA 1
ATOM 1421 C C . GLU A 1 186 ? -6.118 -8.702 -0.939 1.00 97.56 186 GLU A C 1
ATOM 1423 O O . GLU A 1 186 ? -4.897 -8.603 -1.086 1.00 97.56 186 GLU A O 1
ATOM 1428 N N . PHE A 1 187 ? -6.930 -7.644 -0.897 1.00 97.81 187 PHE A N 1
ATOM 1429 C CA . PHE A 1 187 ? -6.463 -6.266 -1.002 1.00 97.81 187 PHE A CA 1
ATOM 1430 C C . PHE A 1 187 ? -5.361 -5.962 0.026 1.00 97.81 187 PHE A C 1
ATOM 1432 O O . PHE A 1 187 ? -4.289 -5.480 -0.347 1.00 97.81 187 PHE A O 1
ATOM 1439 N N . PHE A 1 188 ? -5.585 -6.294 1.302 1.00 98.19 188 PHE A N 1
ATOM 1440 C CA . PHE A 1 188 ? -4.639 -6.007 2.377 1.00 98.19 188 PHE A CA 1
ATOM 1441 C C . PHE A 1 188 ? -3.310 -6.734 2.161 1.00 98.19 188 PHE A C 1
ATOM 1443 O O . PHE A 1 188 ? -2.251 -6.133 2.306 1.00 98.19 188 PHE A O 1
ATOM 1450 N N . ASN A 1 189 ? -3.344 -8.011 1.760 1.00 97.88 189 ASN A N 1
ATOM 1451 C CA . ASN A 1 189 ? -2.127 -8.772 1.462 1.00 97.88 189 ASN A CA 1
ATOM 1452 C C . ASN A 1 189 ? -1.320 -8.145 0.322 1.00 97.88 189 ASN A C 1
ATOM 1454 O O . ASN A 1 189 ? -0.095 -8.089 0.405 1.00 97.88 189 ASN A O 1
ATOM 1458 N N . ARG A 1 190 ? -1.985 -7.660 -0.730 1.00 97.06 190 ARG A N 1
ATOM 1459 C CA . ARG A 1 190 ? -1.312 -7.003 -1.858 1.00 97.06 190 ARG A CA 1
ATOM 1460 C C . ARG A 1 190 ? -0.704 -5.663 -1.453 1.00 97.06 190 ARG A C 1
ATOM 1462 O O . ARG A 1 190 ? 0.463 -5.410 -1.740 1.00 97.06 190 ARG A O 1
ATOM 1469 N N . ALA A 1 191 ? -1.454 -4.848 -0.712 1.00 97.31 191 ALA A N 1
ATOM 1470 C CA . ALA A 1 191 ? -0.972 -3.577 -0.179 1.00 97.31 191 ALA A CA 1
ATOM 1471 C C . ALA A 1 191 ? 0.220 -3.768 0.778 1.00 97.31 191 ALA A C 1
ATOM 1473 O O . ALA A 1 191 ? 1.239 -3.089 0.650 1.00 97.31 191 ALA A O 1
ATOM 1474 N N . ALA A 1 192 ? 0.134 -4.736 1.694 1.00 96.50 192 ALA A N 1
ATOM 1475 C CA . ALA A 1 192 ? 1.220 -5.088 2.605 1.00 96.50 192 ALA A CA 1
ATOM 1476 C C . ALA A 1 192 ? 2.433 -5.669 1.861 1.00 96.50 192 ALA A C 1
ATOM 1478 O O . ALA A 1 192 ? 3.571 -5.381 2.226 1.00 96.50 192 ALA A O 1
ATOM 1479 N N . GLY A 1 193 ? 2.207 -6.443 0.796 1.00 95.31 193 GLY A N 1
ATOM 1480 C CA . GLY A 1 193 ? 3.258 -6.962 -0.076 1.00 95.31 193 GLY A CA 1
ATOM 1481 C C . GLY A 1 193 ? 4.032 -5.854 -0.792 1.00 95.31 193 GLY A C 1
ATOM 1482 O O . GLY A 1 193 ? 5.259 -5.919 -0.842 1.00 95.31 193 GLY A O 1
ATOM 1483 N N . LEU A 1 194 ? 3.338 -4.831 -1.305 1.00 95.81 19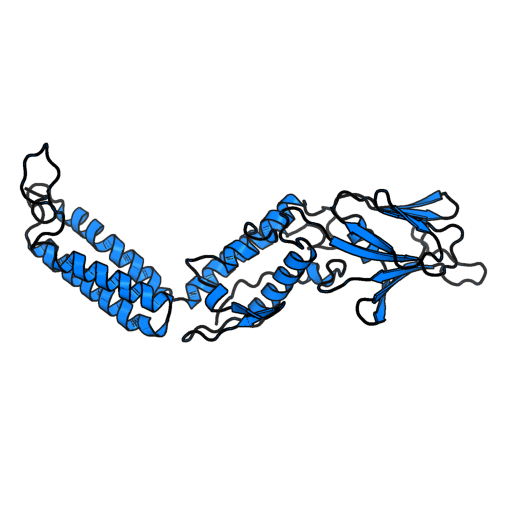4 LEU A N 1
ATOM 1484 C CA . LEU A 1 194 ? 3.969 -3.647 -1.898 1.00 95.81 194 LEU A CA 1
ATOM 1485 C C . LEU A 1 194 ? 4.722 -2.827 -0.853 1.00 95.81 194 LEU A C 1
ATOM 1487 O O . LEU A 1 194 ? 5.865 -2.449 -1.092 1.00 95.81 194 LEU A O 1
ATOM 1491 N N . SER A 1 195 ? 4.123 -2.610 0.322 1.00 95.69 195 SER A N 1
ATOM 1492 C CA . SER A 1 195 ? 4.809 -1.959 1.441 1.00 95.69 195 SER A CA 1
ATOM 1493 C C . SER A 1 195 ? 6.103 -2.693 1.799 1.00 95.69 195 SER A C 1
ATOM 1495 O O . SER A 1 195 ? 7.156 -2.070 1.867 1.00 95.69 195 SER A O 1
ATOM 1497 N N . GLY A 1 196 ? 6.064 -4.021 1.932 1.00 94.12 196 GLY A N 1
ATOM 1498 C CA . GLY A 1 196 ? 7.248 -4.824 2.237 1.00 94.12 196 GLY A CA 1
ATOM 1499 C C . GLY A 1 196 ? 8.322 -4.788 1.146 1.00 94.12 196 GLY A C 1
ATOM 1500 O O . GLY A 1 196 ? 9.506 -4.783 1.469 1.00 94.12 196 GLY A O 1
ATOM 1501 N N . ALA A 1 197 ? 7.934 -4.737 -0.132 1.00 94.12 197 ALA A N 1
ATOM 1502 C CA . ALA A 1 197 ? 8.887 -4.640 -1.239 1.00 94.12 197 ALA A CA 1
ATOM 1503 C C . ALA A 1 197 ? 9.555 -3.262 -1.335 1.00 94.12 197 ALA A C 1
ATOM 1505 O O . ALA A 1 197 ? 10.737 -3.185 -1.653 1.00 94.12 197 ALA A O 1
ATOM 1506 N N . LEU A 1 198 ? 8.800 -2.190 -1.078 1.00 95.31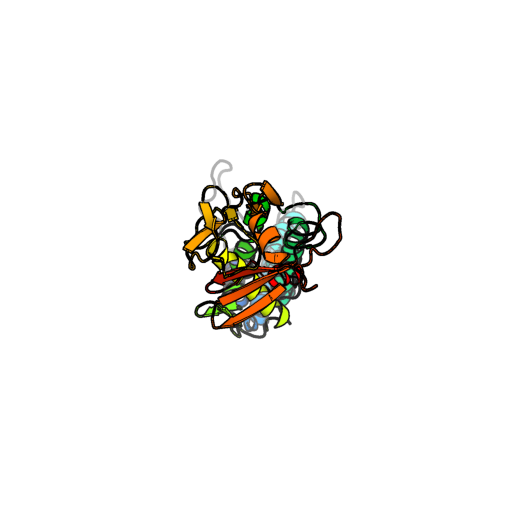 198 LEU A N 1
ATOM 1507 C CA . LEU A 1 198 ? 9.259 -0.808 -1.238 1.00 95.31 198 LEU A CA 1
ATOM 1508 C C . LEU A 1 198 ? 9.872 -0.229 0.037 1.00 95.31 198 LEU A C 1
ATOM 1510 O O . LEU A 1 198 ? 10.580 0.760 -0.037 1.00 95.31 198 LEU A O 1
ATOM 1514 N N . TYR A 1 199 ? 9.596 -0.799 1.205 1.00 93.94 199 TYR A N 1
ATOM 1515 C CA . TYR A 1 199 ? 10.104 -0.331 2.497 1.00 93.94 199 TYR A CA 1
ATOM 1516 C C . TYR A 1 199 ? 10.762 -1.485 3.256 1.00 93.94 199 TYR A C 1
ATOM 1518 O O . TYR A 1 199 ? 10.531 -1.689 4.453 1.00 93.94 199 TYR A O 1
ATOM 1526 N N . ALA A 1 200 ? 11.569 -2.267 2.534 1.00 83.75 200 ALA A N 1
ATOM 1527 C CA . ALA A 1 200 ? 12.387 -3.315 3.127 1.00 83.75 200 ALA A CA 1
ATOM 1528 C C . ALA A 1 200 ? 13.239 -2.754 4.283 1.00 83.75 200 ALA A C 1
ATOM 1530 O O . ALA A 1 200 ? 13.573 -1.569 4.323 1.00 83.75 200 ALA A O 1
ATOM 1531 N N . ASP A 1 201 ? 13.536 -3.609 5.261 1.00 78.12 201 ASP A N 1
ATOM 1532 C CA . ASP A 1 201 ? 14.310 -3.271 6.466 1.00 78.12 201 ASP A CA 1
ATOM 1533 C C . ASP A 1 201 ? 13.686 -2.178 7.360 1.00 78.12 201 ASP A C 1
ATOM 1535 O O . ASP A 1 201 ? 14.340 -1.646 8.255 1.00 78.12 201 ASP A O 1
ATOM 1539 N N . GLY A 1 202 ? 12.403 -1.851 7.155 1.00 72.06 202 GLY A N 1
ATOM 1540 C CA . GLY A 1 202 ? 11.661 -0.906 7.994 1.00 72.06 202 GLY A CA 1
ATOM 1541 C C . GLY A 1 202 ? 12.089 0.551 7.822 1.00 72.06 202 GLY A C 1
ATOM 1542 O O . GLY A 1 202 ? 11.754 1.389 8.659 1.00 72.06 202 GLY A O 1
ATOM 1543 N N . THR A 1 203 ? 12.831 0.875 6.759 1.00 80.06 203 THR A N 1
ATOM 1544 C CA . THR A 1 203 ? 13.272 2.251 6.517 1.00 80.06 203 THR A CA 1
ATOM 1545 C C . THR A 1 203 ? 12.085 3.142 6.141 1.00 80.06 203 THR A C 1
ATOM 1547 O O . THR A 1 203 ? 11.210 2.687 5.410 1.00 80.06 203 THR A O 1
ATOM 1550 N N . PRO A 1 204 ? 12.049 4.419 6.564 1.00 77.75 204 PRO A N 1
ATOM 1551 C CA . PRO A 1 204 ? 10.948 5.328 6.234 1.00 77.75 204 PRO A CA 1
ATOM 1552 C C . PRO A 1 204 ? 10.970 5.812 4.774 1.00 77.75 204 PRO A C 1
ATOM 1554 O O . PRO A 1 204 ? 9.986 6.376 4.298 1.00 77.75 204 PRO A O 1
ATOM 1557 N N . SER A 1 205 ? 12.079 5.614 4.056 1.00 89.56 205 SER A N 1
ATOM 1558 C CA . SER A 1 205 ? 12.233 6.007 2.653 1.00 89.56 205 SER A CA 1
ATOM 1559 C C . SER A 1 205 ? 11.998 4.816 1.724 1.00 89.56 205 SER A C 1
ATOM 1561 O O . SER A 1 205 ? 12.538 3.743 1.996 1.00 89.56 205 SER A O 1
ATOM 1563 N N . PRO A 1 206 ? 11.252 4.991 0.618 1.00 94.94 206 PRO A N 1
ATOM 1564 C CA . PRO A 1 206 ? 11.016 3.906 -0.316 1.00 94.94 206 PRO A CA 1
ATOM 1565 C C . PRO A 1 206 ? 12.307 3.535 -1.054 1.00 94.94 206 PRO A C 1
ATOM 1567 O O . PRO A 1 206 ? 13.015 4.404 -1.564 1.00 94.94 206 PRO A O 1
ATOM 1570 N N . LYS A 1 207 ? 12.605 2.240 -1.110 1.00 94.44 207 LYS A N 1
ATOM 1571 C CA . LYS A 1 207 ? 13.706 1.641 -1.857 1.00 94.44 207 LYS A CA 1
ATOM 1572 C C . LYS A 1 207 ? 13.278 0.299 -2.425 1.00 94.44 207 LYS A C 1
ATOM 1574 O O . LYS A 1 207 ? 12.631 -0.489 -1.745 1.00 94.44 207 LYS A O 1
ATOM 1579 N N . PHE A 1 208 ? 13.705 0.000 -3.644 1.00 95.31 208 PHE A N 1
ATOM 1580 C CA . PHE A 1 208 ? 13.432 -1.286 -4.270 1.00 95.31 208 PHE A CA 1
ATOM 1581 C C . PHE A 1 208 ? 14.676 -1.853 -4.947 1.00 95.31 208 PHE A C 1
ATOM 1583 O O . PHE A 1 208 ? 15.278 -1.216 -5.810 1.00 95.31 208 PHE A O 1
ATOM 1590 N N . ASN A 1 209 ? 15.056 -3.065 -4.547 1.00 94.44 209 ASN A N 1
ATOM 1591 C CA . ASN A 1 209 ? 16.207 -3.775 -5.091 1.00 94.44 209 ASN A CA 1
ATOM 1592 C C . ASN A 1 209 ? 15.761 -4.747 -6.183 1.00 94.44 209 ASN A C 1
ATOM 1594 O O . ASN A 1 209 ? 14.881 -5.578 -5.966 1.00 94.44 209 ASN A O 1
ATOM 1598 N N . PHE A 1 210 ? 16.421 -4.691 -7.334 1.00 96.31 210 PHE A N 1
ATOM 1599 C CA . PHE A 1 210 ? 16.194 -5.608 -8.447 1.00 96.31 210 PHE A CA 1
ATOM 1600 C C . PHE A 1 210 ? 17.518 -5.921 -9.143 1.00 96.31 210 PHE A C 1
ATOM 1602 O O . PHE A 1 210 ? 18.530 -5.263 -8.898 1.00 96.31 210 PHE A O 1
ATOM 1609 N N . LYS A 1 211 ? 17.539 -6.934 -10.012 1.00 97.50 211 LYS A N 1
ATOM 1610 C CA . LYS A 1 211 ? 18.667 -7.134 -10.929 1.00 97.50 211 LYS A CA 1
ATOM 1611 C C . LYS A 1 211 ? 18.214 -7.000 -12.365 1.00 97.50 211 LYS A C 1
ATOM 1613 O O . LYS A 1 211 ? 17.118 -7.437 -12.711 1.00 97.50 211 LYS A O 1
ATOM 1618 N N . LEU A 1 212 ? 19.083 -6.430 -13.186 1.00 97.75 212 LEU A N 1
ATOM 1619 C CA . LEU A 1 212 ? 18.868 -6.290 -14.615 1.00 97.75 212 LEU A CA 1
ATOM 1620 C C . LEU A 1 212 ? 20.106 -6.797 -15.351 1.00 97.75 212 LEU A C 1
ATOM 1622 O O . LEU A 1 212 ? 21.233 -6.504 -14.956 1.00 97.75 212 LEU A O 1
ATOM 1626 N N . GLY A 1 213 ? 19.878 -7.595 -16.384 1.00 96.94 213 GLY A N 1
ATOM 1627 C CA . GLY A 1 213 ? 20.874 -8.045 -17.347 1.00 96.94 213 GLY A CA 1
ATOM 1628 C C . GLY A 1 213 ? 20.388 -7.696 -18.745 1.00 96.94 213 GLY A C 1
ATOM 1629 O O . GLY A 1 213 ? 19.179 -7.611 -18.977 1.00 96.94 213 GLY A O 1
ATOM 1630 N N . GLN A 1 214 ? 21.307 -7.456 -19.668 1.00 94.62 214 GLN A N 1
ATOM 1631 C CA . GLN A 1 214 ? 20.968 -7.136 -21.047 1.00 94.62 214 GLN A CA 1
ATOM 1632 C C . GLN A 1 214 ? 21.264 -8.358 -21.898 1.00 94.62 214 GLN A C 1
ATOM 1634 O O . GLN A 1 214 ? 22.392 -8.842 -21.952 1.00 94.62 214 GLN A O 1
ATOM 1639 N N . LEU A 1 215 ? 20.221 -8.880 -22.535 1.00 92.94 215 LEU A N 1
ATOM 1640 C CA . LEU A 1 215 ? 20.356 -10.042 -23.399 1.00 92.94 215 LEU A CA 1
ATOM 1641 C C . LEU A 1 215 ? 20.884 -9.609 -24.769 1.00 92.94 215 LEU A C 1
ATOM 1643 O O . LEU A 1 215 ? 20.809 -8.434 -25.140 1.00 92.94 215 LEU A O 1
ATOM 1647 N N . GLU A 1 216 ? 21.389 -10.581 -25.526 1.00 88.25 216 GLU A N 1
ATOM 1648 C CA . GLU A 1 216 ? 21.773 -10.375 -26.921 1.00 88.25 216 GLU A CA 1
ATOM 1649 C C . GLU A 1 216 ? 20.618 -9.770 -27.731 1.00 88.25 216 GLU A C 1
ATOM 1651 O O . GLU A 1 216 ? 19.443 -10.128 -27.566 1.00 88.25 216 GLU A O 1
ATOM 1656 N N . THR A 1 217 ? 20.971 -8.817 -28.590 1.00 86.44 217 THR A N 1
ATOM 1657 C CA . THR A 1 217 ? 20.036 -7.937 -29.292 1.00 86.44 217 THR A CA 1
ATOM 1658 C C . THR A 1 217 ? 20.572 -7.582 -30.672 1.00 86.44 217 THR A C 1
ATOM 1660 O O . THR A 1 217 ? 21.779 -7.455 -30.852 1.00 86.44 217 THR A O 1
ATOM 1663 N N . ASP A 1 218 ? 19.678 -7.335 -31.630 1.00 80.75 218 ASP A N 1
ATOM 1664 C CA . ASP A 1 218 ? 20.042 -6.917 -32.992 1.00 80.75 218 ASP A CA 1
ATOM 1665 C C . ASP A 1 218 ? 20.383 -5.406 -33.076 1.00 80.75 218 ASP A C 1
ATOM 1667 O O . ASP A 1 218 ? 20.446 -4.819 -34.156 1.00 80.75 218 ASP A O 1
ATOM 1671 N N . VAL A 1 219 ? 20.552 -4.751 -31.920 1.00 85.44 219 VAL A N 1
ATOM 1672 C CA . VAL A 1 219 ? 20.778 -3.307 -31.780 1.00 85.44 219 VAL A CA 1
ATOM 1673 C C . VAL A 1 219 ? 22.227 -3.043 -31.403 1.00 85.44 219 VAL A C 1
ATOM 1675 O O . VAL A 1 219 ? 22.616 -3.205 -30.247 1.00 85.44 219 VAL A O 1
ATOM 1678 N N . ASP A 1 220 ? 23.015 -2.576 -32.365 1.00 87.00 220 ASP A N 1
ATOM 1679 C CA . ASP A 1 220 ? 24.423 -2.240 -32.153 1.00 87.00 220 ASP A CA 1
ATOM 1680 C C . ASP A 1 220 ? 24.623 -1.168 -31.066 1.00 87.00 220 ASP A C 1
ATOM 1682 O O . ASP A 1 220 ? 24.022 -0.085 -31.089 1.00 87.00 220 ASP A O 1
ATOM 1686 N N . GLY A 1 221 ? 25.559 -1.423 -30.150 1.00 89.88 221 GLY A N 1
ATOM 1687 C CA . GLY A 1 221 ? 25.983 -0.448 -29.142 1.00 89.88 221 GLY A CA 1
ATOM 1688 C C . GLY A 1 221 ? 24.866 -0.005 -28.192 1.00 89.88 221 GLY A C 1
ATOM 1689 O O . GLY A 1 221 ? 24.911 1.121 -27.693 1.00 89.88 221 GLY A O 1
ATOM 1690 N N . LEU A 1 222 ? 23.852 -0.851 -27.981 1.00 94.19 222 LEU A N 1
ATOM 1691 C CA . LEU A 1 222 ? 22.781 -0.601 -27.028 1.00 94.19 222 LEU A CA 1
ATOM 1692 C C . LEU A 1 222 ? 23.330 -0.543 -25.598 1.00 94.19 222 LEU A C 1
ATOM 1694 O O . LEU A 1 222 ? 23.950 -1.492 -25.116 1.00 94.19 222 LEU A O 1
ATOM 1698 N N . THR A 1 223 ? 23.037 0.546 -24.902 1.00 95.25 223 THR A N 1
ATOM 1699 C CA . THR A 1 223 ? 23.292 0.692 -23.469 1.00 95.25 223 THR A CA 1
ATOM 1700 C C . THR A 1 223 ? 22.069 1.278 -22.777 1.00 95.25 223 THR A C 1
ATOM 1702 O O . THR A 1 223 ? 21.355 2.104 -23.350 1.00 95.25 223 THR A O 1
ATOM 1705 N N . VAL A 1 224 ? 21.829 0.873 -21.532 1.00 96.25 224 VAL A N 1
ATOM 1706 C CA . VAL A 1 224 ? 20.879 1.540 -20.637 1.00 96.25 224 VAL A CA 1
ATOM 1707 C C . VAL A 1 224 ? 21.612 2.060 -19.412 1.00 96.25 224 VAL A C 1
ATOM 1709 O O . VAL A 1 224 ? 22.373 1.342 -18.772 1.00 96.25 224 VAL A O 1
ATOM 1712 N N . LYS A 1 225 ? 21.393 3.326 -19.078 1.00 97.44 225 LYS A N 1
ATOM 1713 C CA . LYS A 1 225 ? 21.881 3.970 -17.864 1.00 97.44 225 LYS A CA 1
ATOM 1714 C C . LYS A 1 225 ? 20.703 4.204 -16.927 1.00 97.44 225 LYS A C 1
ATOM 1716 O O . LYS A 1 225 ? 19.724 4.814 -17.337 1.00 97.44 225 LYS A O 1
ATOM 1721 N N . ILE A 1 226 ? 20.811 3.721 -15.694 1.00 97.75 226 ILE A N 1
ATOM 1722 C CA . ILE A 1 226 ? 19.848 3.911 -14.606 1.00 97.75 226 ILE A CA 1
ATOM 1723 C C . ILE A 1 226 ? 20.590 4.642 -13.487 1.00 97.75 226 ILE A C 1
ATOM 1725 O O . ILE A 1 226 ? 21.493 4.079 -12.862 1.00 97.75 226 ILE A O 1
ATOM 1729 N N . GLY A 1 227 ? 20.267 5.919 -13.274 1.00 96.12 227 GLY A N 1
ATOM 1730 C CA . GLY A 1 227 ? 21.018 6.776 -12.356 1.00 96.12 227 GLY A CA 1
ATOM 1731 C C . GLY A 1 227 ? 22.501 6.855 -12.743 1.00 96.12 227 GLY A C 1
ATOM 1732 O O . GLY A 1 227 ? 22.850 7.310 -13.833 1.00 96.12 227 GLY A O 1
ATOM 1733 N N . SER A 1 228 ? 23.396 6.409 -11.859 1.00 94.50 228 SER A N 1
ATOM 1734 C CA . SER A 1 228 ? 24.847 6.384 -12.108 1.00 94.50 228 SER A CA 1
ATOM 1735 C C . SER A 1 228 ? 25.354 5.088 -12.751 1.00 94.50 228 SER A C 1
ATOM 1737 O O . SER A 1 228 ? 26.485 5.061 -13.234 1.00 94.50 228 SER A O 1
ATOM 1739 N N . GLN A 1 229 ? 24.544 4.028 -12.785 1.00 95.94 229 GLN A N 1
ATOM 1740 C CA . GLN A 1 229 ? 24.946 2.712 -13.280 1.00 95.94 229 GLN A CA 1
ATOM 1741 C C . GLN A 1 229 ? 24.546 2.540 -14.750 1.00 95.94 229 GLN A C 1
ATOM 1743 O O . GLN A 1 229 ? 23.441 2.902 -15.142 1.00 95.94 229 GLN A O 1
ATOM 1748 N N . SER A 1 230 ? 25.421 1.957 -15.570 1.00 94.62 230 SER A N 1
ATOM 1749 C CA . SER A 1 230 ? 25.122 1.571 -16.956 1.00 94.62 230 SER A CA 1
ATOM 1750 C C . SER A 1 230 ? 25.104 0.057 -17.116 1.00 94.62 230 SER A C 1
ATOM 1752 O O . SER A 1 230 ? 25.757 -0.647 -16.352 1.00 94.62 230 SER A O 1
ATOM 1754 N N . LEU A 1 231 ? 24.367 -0.435 -18.106 1.00 95.88 231 LEU A N 1
ATOM 1755 C CA . LEU A 1 231 ? 24.303 -1.823 -18.544 1.00 95.88 231 LEU A CA 1
ATOM 1756 C C . LEU A 1 231 ? 24.486 -1.854 -20.068 1.00 95.88 231 LEU A C 1
ATOM 1758 O O . LEU A 1 231 ? 23.850 -1.063 -20.769 1.00 95.88 231 LEU A O 1
ATOM 1762 N N . ALA A 1 232 ? 25.388 -2.702 -20.556 1.00 94.38 232 ALA A N 1
ATOM 1763 C CA . ALA A 1 232 ? 25.702 -2.875 -21.976 1.00 94.38 232 ALA A CA 1
ATOM 1764 C C . ALA A 1 232 ? 25.307 -4.274 -22.480 1.00 94.38 232 ALA A C 1
ATOM 1766 O O . ALA A 1 232 ? 24.999 -5.162 -21.688 1.00 94.38 232 ALA A O 1
ATOM 1767 N N . ILE A 1 233 ? 25.320 -4.473 -23.805 1.00 93.06 233 ILE A N 1
ATOM 1768 C CA . ILE A 1 233 ? 24.953 -5.749 -24.451 1.00 93.06 233 ILE A CA 1
ATOM 1769 C C . ILE A 1 233 ? 25.739 -6.917 -23.847 1.00 93.06 233 ILE A C 1
ATOM 1771 O O . ILE A 1 233 ? 26.951 -6.821 -23.662 1.00 93.06 233 ILE A O 1
ATOM 1775 N N . GLY A 1 234 ? 25.036 -8.014 -23.555 1.00 90.94 234 GLY A N 1
ATOM 1776 C CA . GLY A 1 234 ? 25.628 -9.259 -23.068 1.00 90.94 234 GLY A CA 1
ATOM 1777 C C . GLY A 1 234 ? 26.013 -9.237 -21.587 1.00 90.94 234 GLY A C 1
ATOM 1778 O O . GLY A 1 234 ? 26.412 -10.268 -21.043 1.00 90.94 234 GLY A O 1
ATOM 1779 N N . GLU A 1 235 ? 25.881 -8.098 -20.896 1.00 94.50 235 GLU A N 1
ATOM 1780 C CA . GLU A 1 235 ? 26.133 -8.047 -19.461 1.00 94.50 235 GLU A CA 1
ATOM 1781 C C . GLU A 1 235 ? 25.074 -8.839 -18.683 1.00 94.50 235 GLU A C 1
ATOM 1783 O O . GLU A 1 235 ? 23.860 -8.649 -18.828 1.00 94.50 235 GLU A O 1
ATOM 1788 N N . SER A 1 236 ? 25.561 -9.723 -17.812 1.00 94.75 236 SER A N 1
ATOM 1789 C CA . SER A 1 236 ? 24.740 -10.574 -16.958 1.00 94.75 236 SER A CA 1
ATOM 1790 C C . SER A 1 236 ? 23.972 -9.778 -15.893 1.00 94.75 236 SER A C 1
ATOM 1792 O O . SER A 1 236 ? 24.192 -8.585 -15.678 1.00 94.75 236 SER A O 1
ATOM 1794 N N . LEU A 1 237 ? 23.035 -10.453 -15.215 1.00 96.44 237 LEU A N 1
ATOM 1795 C CA . LEU A 1 237 ? 22.222 -9.873 -14.142 1.00 96.44 237 LEU A CA 1
ATOM 1796 C C . LEU A 1 237 ? 23.093 -9.221 -13.059 1.00 96.44 237 LEU A C 1
ATOM 1798 O O . LEU A 1 237 ? 23.757 -9.917 -12.286 1.00 96.44 237 LEU A O 1
ATOM 1802 N N . LYS A 1 238 ? 22.998 -7.897 -12.927 1.00 96.50 238 LYS A N 1
ATOM 1803 C CA . LYS A 1 238 ? 23.669 -7.129 -11.870 1.00 96.50 238 LYS A CA 1
ATOM 1804 C C . LYS A 1 238 ? 22.677 -6.296 -11.056 1.00 96.50 238 LYS A C 1
ATOM 1806 O O . LYS A 1 238 ? 21.590 -6.000 -11.556 1.00 96.50 238 LYS A O 1
ATOM 1811 N N . PRO A 1 239 ? 22.988 -5.982 -9.787 1.00 96.31 239 PRO A N 1
ATOM 1812 C CA . PRO A 1 239 ? 22.052 -5.306 -8.900 1.00 96.31 239 PRO A CA 1
ATOM 1813 C C . PRO A 1 239 ? 21.883 -3.825 -9.249 1.00 96.31 239 PRO A C 1
ATOM 1815 O O . PRO A 1 239 ? 22.852 -3.126 -9.553 1.00 96.31 239 PRO A O 1
ATOM 1818 N N . PHE A 1 240 ? 20.643 -3.367 -9.121 1.00 96.62 240 PHE A N 1
ATOM 1819 C CA . PHE A 1 240 ? 20.216 -1.976 -9.192 1.00 96.62 240 PHE A CA 1
ATOM 1820 C C . PHE A 1 240 ? 19.322 -1.663 -7.989 1.00 96.62 240 PHE A C 1
ATOM 1822 O O . PHE A 1 240 ? 18.643 -2.543 -7.445 1.00 96.62 240 PHE A O 1
ATOM 1829 N N . ASN A 1 241 ? 19.312 -0.395 -7.591 1.00 93.94 241 ASN A N 1
ATOM 1830 C CA . ASN A 1 241 ? 18.421 0.125 -6.567 1.00 93.94 241 ASN A CA 1
ATOM 1831 C C . ASN A 1 241 ? 17.587 1.257 -7.161 1.00 93.94 241 ASN A C 1
ATOM 1833 O O . ASN A 1 241 ? 18.110 2.122 -7.858 1.00 93.94 241 ASN A O 1
ATOM 1837 N N . TRP A 1 242 ? 16.291 1.226 -6.890 1.00 96.25 242 TRP A N 1
ATOM 1838 C CA . TRP A 1 242 ? 15.407 2.355 -7.110 1.00 96.25 242 TRP A CA 1
ATOM 1839 C C . TRP A 1 242 ? 15.156 3.045 -5.775 1.00 96.25 242 TRP A C 1
ATOM 1841 O O . TRP A 1 242 ? 14.741 2.390 -4.819 1.00 96.25 242 TRP A O 1
ATOM 1851 N N . SER A 1 243 ? 15.370 4.355 -5.736 1.00 95.31 243 SER A N 1
ATOM 1852 C CA . SER A 1 243 ? 15.014 5.248 -4.627 1.00 95.31 243 SER A CA 1
ATOM 1853 C C . SER A 1 243 ? 14.118 6.409 -5.078 1.00 95.31 243 SER A C 1
ATOM 1855 O O . SER A 1 243 ? 13.722 7.251 -4.274 1.00 95.31 243 SER A O 1
ATOM 1857 N N . GLY A 1 244 ? 13.801 6.448 -6.377 1.00 95.62 244 GLY A N 1
ATOM 1858 C CA . GLY A 1 244 ? 13.024 7.494 -7.029 1.00 95.62 244 GLY A CA 1
ATOM 1859 C C . GLY A 1 244 ? 13.829 8.756 -7.333 1.00 95.62 244 GLY A C 1
ATOM 1860 O O . GLY A 1 244 ? 13.262 9.838 -7.464 1.00 95.62 244 GLY A O 1
ATOM 1861 N N . THR A 1 245 ? 15.147 8.610 -7.465 1.00 95.75 245 THR A N 1
ATOM 1862 C CA . THR A 1 245 ? 16.053 9.667 -7.947 1.00 95.75 245 THR A CA 1
ATOM 1863 C C . THR A 1 245 ? 16.739 9.289 -9.262 1.00 95.75 245 THR A C 1
ATOM 1865 O O . THR A 1 245 ? 17.429 10.103 -9.871 1.00 95.75 245 THR A O 1
ATOM 1868 N N . GLU A 1 246 ? 16.553 8.049 -9.711 1.00 96.94 246 GLU A N 1
ATOM 1869 C CA . GLU A 1 246 ? 17.232 7.468 -10.856 1.00 96.94 246 GLU A CA 1
ATOM 1870 C C . GLU A 1 246 ? 16.430 7.682 -12.141 1.00 96.94 246 GLU A C 1
ATOM 1872 O O . GLU A 1 246 ? 15.469 6.959 -12.413 1.00 96.94 246 GLU A O 1
ATOM 1877 N N . ASP A 1 247 ? 16.874 8.624 -12.972 1.00 97.31 247 ASP A N 1
ATOM 1878 C CA . ASP A 1 247 ? 16.433 8.710 -14.364 1.00 97.31 247 ASP A CA 1
ATOM 1879 C C . ASP A 1 247 ? 16.980 7.528 -15.186 1.00 97.31 247 ASP A C 1
ATOM 1881 O O . ASP A 1 247 ? 18.010 6.926 -14.852 1.00 97.31 247 ASP A O 1
ATOM 1885 N N . VAL A 1 248 ? 16.301 7.209 -16.290 1.00 97.75 248 VAL A N 1
ATOM 1886 C CA . VAL A 1 248 ? 16.708 6.148 -17.219 1.00 97.75 248 VAL A CA 1
ATOM 1887 C C . VAL A 1 248 ? 17.002 6.727 -18.595 1.00 97.75 248 VAL A C 1
ATOM 1889 O O . VAL A 1 248 ? 16.156 7.397 -19.181 1.00 97.75 248 VAL A O 1
ATOM 1892 N N . GLN A 1 249 ? 18.172 6.407 -19.146 1.00 97.12 249 GLN A N 1
ATOM 1893 C CA . GLN A 1 249 ? 18.575 6.764 -20.505 1.00 97.12 249 GLN A CA 1
ATOM 1894 C C . GLN A 1 249 ? 18.980 5.509 -21.277 1.00 97.12 249 GLN A C 1
ATOM 1896 O O . GLN A 1 249 ? 19.914 4.811 -20.897 1.00 97.12 249 GLN A O 1
ATOM 1901 N N . VAL A 1 250 ? 18.309 5.248 -22.392 1.00 95.00 250 VAL A N 1
ATOM 1902 C CA . VAL A 1 250 ? 18.662 4.216 -23.370 1.00 95.00 250 VAL A CA 1
ATOM 1903 C C . VAL A 1 250 ? 19.394 4.887 -24.526 1.00 95.00 250 VAL A C 1
ATOM 1905 O O . VAL A 1 250 ? 18.928 5.910 -25.038 1.00 95.00 250 VAL A O 1
ATOM 1908 N N . SER A 1 251 ? 20.512 4.310 -24.952 1.00 94.56 251 SER A N 1
ATOM 1909 C CA . SER A 1 251 ? 21.324 4.795 -26.069 1.00 94.56 251 SER A CA 1
ATOM 1910 C C . SER A 1 251 ? 21.675 3.655 -27.018 1.00 94.56 251 SER A C 1
ATOM 1912 O O . SER A 1 251 ? 21.903 2.539 -26.568 1.00 94.56 251 SER A O 1
ATOM 1914 N N . ALA A 1 252 ? 21.765 3.935 -28.316 1.00 92.12 252 ALA A N 1
ATOM 1915 C CA . ALA A 1 252 ? 22.223 2.995 -29.342 1.00 92.12 252 ALA A CA 1
ATOM 1916 C C . ALA A 1 252 ? 23.309 3.668 -30.189 1.00 92.12 252 ALA A C 1
ATOM 1918 O O . ALA A 1 252 ? 23.184 4.846 -30.524 1.00 92.12 252 ALA A O 1
ATOM 1919 N N . LYS A 1 253 ? 24.405 2.960 -30.496 1.00 89.75 253 LYS A N 1
ATOM 1920 C CA . LYS A 1 253 ? 25.599 3.531 -31.167 1.00 89.75 253 LYS A CA 1
ATOM 1921 C C . LYS A 1 253 ? 26.100 4.851 -30.541 1.00 89.75 253 LYS A C 1
ATOM 1923 O O . LYS A 1 253 ? 26.593 5.730 -31.240 1.00 89.75 253 LYS A O 1
ATOM 1928 N N . GLY A 1 254 ? 25.947 5.008 -29.223 1.00 86.88 25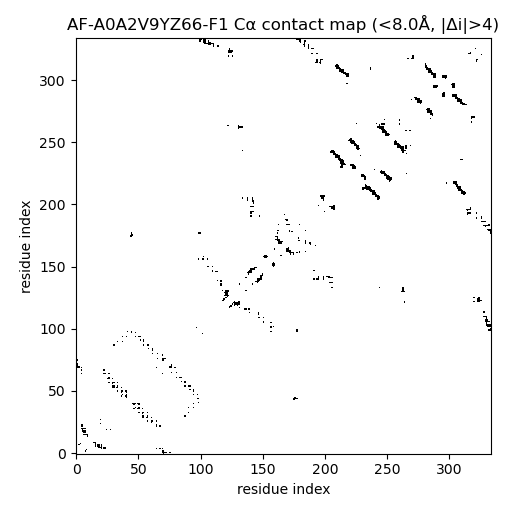4 GLY A N 1
ATOM 1929 C CA . GLY A 1 254 ? 26.330 6.223 -28.490 1.00 86.88 254 GLY A CA 1
ATOM 1930 C C . GLY A 1 254 ? 25.345 7.399 -28.584 1.00 86.88 254 GLY A C 1
ATOM 1931 O O . GLY A 1 254 ? 25.569 8.411 -27.925 1.00 86.88 254 GLY A O 1
ATOM 1932 N N . ALA A 1 255 ? 24.245 7.274 -29.333 1.00 90.31 255 ALA A N 1
ATOM 1933 C CA . ALA A 1 255 ? 23.206 8.296 -29.440 1.00 90.31 255 ALA A CA 1
ATOM 1934 C C . ALA A 1 255 ? 22.014 7.993 -28.507 1.00 90.31 255 ALA A C 1
ATOM 1936 O O . ALA A 1 255 ? 21.591 6.834 -28.434 1.00 90.31 255 ALA A O 1
ATOM 1937 N N . PRO A 1 256 ? 21.439 9.002 -27.820 1.00 90.81 256 PRO A N 1
ATOM 1938 C CA . PRO A 1 256 ? 20.200 8.853 -27.058 1.00 90.81 256 PRO A CA 1
ATOM 1939 C C . PRO A 1 256 ? 19.055 8.326 -27.927 1.00 90.81 256 PRO A C 1
ATOM 1941 O O . PRO A 1 256 ? 18.775 8.871 -28.992 1.00 90.81 256 PRO A O 1
ATOM 1944 N N . TYR A 1 257 ? 18.383 7.282 -27.450 1.00 89.81 257 TYR A N 1
ATOM 1945 C CA . TYR A 1 257 ? 17.241 6.663 -28.123 1.00 89.81 257 TYR A CA 1
ATOM 1946 C C . TYR A 1 257 ? 15.939 6.822 -27.325 1.00 89.81 257 TYR A C 1
ATOM 1948 O O . TYR A 1 257 ? 14.897 7.128 -27.896 1.00 89.81 257 TYR A O 1
ATOM 1956 N N . GLY A 1 258 ? 15.984 6.651 -26.003 1.00 90.25 258 GLY A N 1
ATOM 1957 C CA . GLY A 1 258 ? 14.809 6.812 -25.146 1.00 90.25 258 GLY A CA 1
ATOM 1958 C C . GLY A 1 258 ? 15.196 7.274 -23.754 1.00 90.25 258 GLY A C 1
ATOM 1959 O O . GLY A 1 258 ? 16.223 6.849 -23.231 1.00 90.25 258 GLY A O 1
ATOM 1960 N N . SER A 1 259 ? 14.388 8.140 -23.156 1.00 94.56 259 SER A N 1
ATOM 1961 C CA . SER A 1 259 ? 14.620 8.657 -21.811 1.00 94.56 259 SER A CA 1
ATOM 1962 C C . SER A 1 259 ? 13.346 8.605 -20.977 1.00 94.56 259 SER A C 1
ATOM 1964 O O . SER A 1 259 ? 12.236 8.779 -21.480 1.00 94.56 259 SER A O 1
ATOM 1966 N N . TYR A 1 260 ? 13.519 8.346 -19.686 1.00 95.88 260 TYR A N 1
ATOM 1967 C CA . TYR A 1 260 ? 12.462 8.366 -18.687 1.00 95.88 260 TYR A CA 1
ATOM 1968 C C . TYR A 1 260 ? 12.972 9.155 -17.495 1.00 95.88 260 TYR A C 1
ATOM 1970 O O . TYR A 1 260 ? 14.083 8.909 -17.027 1.00 95.88 260 TYR A O 1
ATOM 1978 N N . SER A 1 261 ? 12.152 10.076 -17.004 1.00 96.12 261 SER A N 1
ATOM 1979 C CA . SER A 1 261 ? 12.513 10.942 -15.889 1.00 96.12 261 SER A CA 1
ATOM 1980 C C . SER A 1 261 ? 11.460 10.949 -14.789 1.00 96.12 261 SER A C 1
ATOM 1982 O O . SER A 1 261 ? 10.297 10.580 -15.009 1.00 96.12 261 SER A O 1
ATOM 1984 N N . GLY A 1 262 ? 11.884 11.403 -13.612 1.00 96.19 262 GLY A N 1
ATOM 1985 C CA . GLY A 1 262 ? 11.036 11.534 -12.431 1.00 96.19 262 GLY A CA 1
ATOM 1986 C C . GLY A 1 262 ? 11.092 10.315 -11.508 1.00 96.19 262 GLY A C 1
ATOM 1987 O O . GLY A 1 262 ? 11.753 9.318 -11.814 1.00 96.19 262 GLY A O 1
ATOM 1988 N N . PRO A 1 263 ? 10.375 10.357 -10.371 1.00 96.50 263 PRO A N 1
ATOM 1989 C CA . PRO A 1 263 ? 10.523 9.360 -9.314 1.00 96.50 263 PRO A CA 1
ATOM 1990 C C . PRO A 1 263 ? 10.135 7.946 -9.746 1.00 96.50 263 PRO A C 1
ATOM 1992 O O . PRO A 1 263 ? 10.547 6.978 -9.118 1.00 96.50 263 PRO A O 1
ATOM 1995 N N . TRP A 1 264 ? 9.393 7.801 -10.844 1.00 97.38 264 TRP A N 1
ATOM 1996 C CA . TRP A 1 264 ? 8.981 6.508 -11.383 1.00 97.38 264 TRP A CA 1
ATOM 1997 C C . TRP A 1 264 ? 9.634 6.159 -12.728 1.00 97.38 264 TRP A C 1
ATOM 1999 O O . TRP A 1 264 ? 9.150 5.267 -13.426 1.00 97.38 264 TRP A O 1
ATOM 2009 N N . ALA A 1 265 ? 10.735 6.819 -13.104 1.00 97.19 265 ALA A N 1
ATOM 2010 C CA . ALA A 1 265 ? 11.428 6.601 -14.378 1.00 97.19 265 ALA A CA 1
ATOM 2011 C C . ALA A 1 265 ? 11.749 5.121 -14.648 1.00 97.19 265 ALA A C 1
ATOM 2013 O O . ALA A 1 265 ? 11.397 4.590 -15.703 1.00 97.19 265 ALA A O 1
ATOM 2014 N N . VAL A 1 266 ? 12.331 4.425 -13.666 1.00 97.12 266 VAL A N 1
ATOM 2015 C CA . VAL A 1 266 ? 12.641 2.987 -13.768 1.00 97.12 266 VAL A CA 1
ATOM 2016 C C . VAL A 1 266 ? 11.378 2.152 -13.990 1.00 97.12 266 VAL A C 1
ATOM 2018 O O . VAL A 1 266 ? 11.366 1.251 -14.825 1.00 97.12 266 VAL A O 1
ATOM 2021 N N . PHE A 1 267 ? 10.284 2.481 -13.303 1.00 96.88 267 PHE A N 1
ATOM 2022 C CA . PHE A 1 267 ? 9.016 1.769 -13.454 1.00 96.88 267 PHE A CA 1
ATOM 2023 C C . PHE A 1 267 ? 8.432 1.960 -14.852 1.00 96.88 267 PHE A C 1
ATOM 2025 O O . PHE A 1 267 ? 7.961 0.989 -15.432 1.00 96.88 267 PHE A O 1
ATOM 2032 N N . LYS A 1 268 ? 8.481 3.178 -15.405 1.00 95.56 268 LYS A N 1
ATOM 2033 C CA . LYS A 1 268 ? 8.019 3.482 -16.772 1.00 95.56 268 LYS A CA 1
ATOM 2034 C C . LYS A 1 268 ? 8.864 2.773 -17.831 1.00 95.56 268 LYS A C 1
ATOM 2036 O O . LYS A 1 268 ? 8.340 2.241 -18.812 1.00 95.56 268 LYS A O 1
ATOM 2041 N N . PHE A 1 269 ? 10.178 2.733 -17.616 1.00 95.00 269 PHE A N 1
ATOM 2042 C CA . PHE A 1 269 ? 11.097 2.001 -18.479 1.00 95.00 269 PHE A CA 1
ATOM 2043 C C . PHE A 1 269 ? 10.765 0.503 -18.515 1.00 95.00 269 PHE A C 1
ATOM 2045 O O . PHE A 1 269 ? 10.680 -0.084 -19.596 1.00 95.00 269 PHE A O 1
ATOM 2052 N N . VAL A 1 270 ? 10.529 -0.109 -17.354 1.00 94.75 270 VAL A N 1
ATOM 2053 C CA . VAL A 1 270 ? 10.238 -1.544 -17.249 1.00 94.75 270 VAL A CA 1
ATOM 2054 C C . VAL A 1 270 ? 8.814 -1.880 -17.719 1.00 94.75 270 VAL A C 1
ATOM 2056 O O . VAL A 1 270 ? 8.614 -2.881 -18.406 1.00 94.75 270 VAL A O 1
ATOM 2059 N N . SER A 1 271 ? 7.817 -1.045 -17.410 1.00 90.50 271 SER A N 1
ATOM 2060 C CA . SER A 1 271 ? 6.407 -1.317 -17.724 1.00 90.50 271 SER A CA 1
ATOM 2061 C C . SER A 1 271 ? 6.084 -1.265 -19.216 1.00 90.50 271 SER A C 1
ATOM 2063 O O . SER A 1 271 ? 5.221 -2.014 -19.664 1.00 90.50 271 SER A O 1
ATOM 2065 N N . GLY A 1 272 ? 6.791 -0.443 -19.997 1.00 87.00 272 GLY A N 1
ATOM 2066 C CA . GLY A 1 272 ? 6.567 -0.338 -21.443 1.00 87.00 272 GLY A CA 1
ATOM 2067 C C . GLY A 1 272 ? 7.182 -1.464 -22.287 1.00 87.00 272 GLY A C 1
ATOM 2068 O O . GLY A 1 272 ? 7.220 -1.336 -23.508 1.00 87.00 272 GLY A O 1
ATOM 2069 N N . ALA A 1 273 ? 7.721 -2.518 -21.671 1.00 92.62 273 ALA A N 1
ATOM 2070 C CA . ALA A 1 273 ? 8.175 -3.717 -22.373 1.00 92.62 273 ALA A CA 1
ATOM 2071 C C . ALA A 1 273 ? 7.054 -4.767 -22.479 1.00 92.62 273 ALA A C 1
ATOM 2073 O O . ALA A 1 273 ? 6.098 -4.759 -21.707 1.00 92.62 273 ALA A O 1
ATOM 2074 N N . THR A 1 274 ? 7.205 -5.718 -23.399 1.00 93.19 274 THR A N 1
ATOM 2075 C CA . THR A 1 274 ? 6.434 -6.967 -23.411 1.00 93.19 274 THR A CA 1
ATOM 2076 C C . THR A 1 274 ? 7.074 -7.949 -22.433 1.00 93.19 274 THR A C 1
ATOM 2078 O O . THR A 1 274 ? 8.286 -8.166 -22.465 1.00 93.19 274 THR A O 1
ATOM 2081 N N . TRP A 1 275 ? 6.269 -8.531 -21.546 1.00 94.31 275 TRP A N 1
ATOM 2082 C CA . TRP A 1 275 ? 6.744 -9.386 -20.459 1.00 94.31 275 TRP A CA 1
ATOM 2083 C C . TRP A 1 275 ? 6.606 -10.859 -20.827 1.00 94.31 275 TRP A C 1
ATOM 2085 O O . TRP A 1 275 ? 5.518 -11.319 -21.170 1.00 94.31 275 TRP A O 1
ATOM 2095 N N . HIS A 1 276 ? 7.690 -11.612 -20.675 1.00 94.69 276 HIS A N 1
ATOM 2096 C CA . HIS A 1 276 ? 7.705 -13.061 -20.829 1.00 94.69 276 HIS A CA 1
ATOM 2097 C C . HIS A 1 276 ? 8.228 -13.711 -19.551 1.00 94.69 276 HIS A C 1
ATOM 2099 O O . HIS A 1 276 ? 9.262 -13.306 -19.013 1.00 94.69 276 HIS A O 1
ATOM 2105 N N . ASP A 1 277 ? 7.520 -14.728 -19.067 1.00 93.31 277 ASP A N 1
ATOM 2106 C CA . ASP A 1 277 ? 8.012 -15.546 -17.962 1.00 93.31 277 ASP A CA 1
ATOM 2107 C C . ASP A 1 277 ? 9.291 -16.277 -18.397 1.00 93.31 277 ASP A C 1
ATOM 2109 O O . ASP A 1 277 ? 9.344 -16.880 -19.471 1.00 93.31 277 ASP A O 1
ATOM 2113 N N . ALA A 1 278 ? 10.336 -16.168 -17.580 1.00 93.12 278 ALA A N 1
ATOM 2114 C CA . ALA A 1 278 ? 11.637 -16.785 -17.814 1.00 93.12 278 ALA A CA 1
ATOM 2115 C C . ALA A 1 278 ? 12.040 -17.722 -16.661 1.00 93.12 278 ALA A C 1
ATOM 2117 O O . ALA A 1 278 ? 13.207 -18.103 -16.554 1.00 93.12 278 ALA A O 1
ATOM 2118 N N . GLY A 1 279 ? 11.088 -18.085 -15.796 1.00 90.38 279 GLY A N 1
ATOM 2119 C CA . GLY A 1 279 ? 11.293 -18.947 -14.639 1.00 90.38 279 GLY A CA 1
ATOM 2120 C C . GLY A 1 279 ? 11.181 -18.202 -13.303 1.00 90.38 279 GLY A C 1
ATOM 2121 O O . GLY A 1 279 ? 10.896 -17.004 -13.258 1.00 90.38 279 GLY A O 1
ATOM 2122 N N . PRO A 1 280 ? 11.410 -18.897 -12.174 1.00 87.31 280 PRO A N 1
ATOM 2123 C CA . PRO A 1 280 ? 11.167 -18.349 -10.841 1.00 87.31 280 PRO A CA 1
ATOM 2124 C C . PRO A 1 280 ? 11.898 -17.022 -10.584 1.00 87.31 280 PRO A C 1
ATOM 2126 O O . PRO A 1 280 ? 13.127 -16.963 -10.558 1.00 87.31 280 PRO A O 1
ATOM 2129 N N . GLY A 1 281 ? 11.125 -15.949 -10.385 1.00 87.31 281 GLY A N 1
ATOM 2130 C CA . GLY A 1 281 ? 11.645 -14.602 -10.119 1.00 87.31 281 GLY A CA 1
ATOM 2131 C C . GLY A 1 281 ? 12.346 -13.936 -11.307 1.00 87.31 281 GLY A C 1
ATOM 2132 O O . GLY A 1 281 ? 12.892 -12.848 -11.138 1.00 87.31 281 GLY A O 1
ATOM 2133 N N . LEU A 1 282 ? 12.339 -14.560 -12.488 1.00 95.00 282 LEU A N 1
ATOM 2134 C CA . LEU A 1 282 ? 12.959 -14.061 -13.709 1.00 95.00 282 LEU A CA 1
ATOM 2135 C C . LEU A 1 282 ? 11.890 -13.673 -14.727 1.00 95.00 282 LEU A C 1
ATOM 2137 O O . LEU A 1 282 ? 10.895 -14.359 -14.936 1.00 95.00 282 LEU A O 1
ATOM 2141 N N . THR A 1 283 ? 12.099 -12.552 -15.394 1.00 96.31 283 THR A N 1
ATOM 2142 C CA . THR A 1 283 ? 11.222 -12.070 -16.456 1.00 96.31 283 THR A CA 1
ATOM 2143 C C . THR A 1 283 ? 12.085 -11.572 -17.598 1.00 96.31 283 THR A C 1
ATOM 2145 O O . THR A 1 283 ? 13.013 -10.795 -17.384 1.00 96.31 283 THR A O 1
ATOM 2148 N N . ARG A 1 284 ? 11.776 -11.999 -18.819 1.00 95.88 284 ARG A N 1
ATOM 2149 C CA . ARG A 1 284 ? 12.343 -11.401 -20.022 1.00 95.88 284 ARG A CA 1
ATOM 2150 C C . ARG A 1 284 ? 11.464 -10.235 -20.469 1.00 95.88 284 ARG A C 1
ATOM 2152 O O . ARG A 1 284 ? 10.248 -10.378 -20.578 1.00 95.88 284 ARG A O 1
ATOM 2159 N N . LEU A 1 285 ? 12.090 -9.088 -20.690 1.00 95.62 285 LEU A N 1
ATOM 2160 C CA . LEU A 1 285 ? 11.461 -7.850 -21.129 1.00 95.62 285 LEU A CA 1
ATOM 2161 C C . LEU A 1 285 ? 11.872 -7.594 -22.577 1.00 95.62 285 LEU A C 1
ATOM 2163 O O . LEU A 1 285 ? 13.039 -7.295 -22.822 1.00 95.62 285 LEU A O 1
ATOM 2167 N N . ASP A 1 286 ? 10.930 -7.692 -23.509 1.00 93.75 286 ASP A N 1
ATOM 2168 C CA . ASP A 1 286 ? 11.167 -7.473 -24.938 1.00 93.75 286 ASP A CA 1
ATOM 2169 C C . ASP A 1 286 ? 10.577 -6.117 -25.347 1.00 93.75 286 ASP A C 1
ATOM 2171 O O . ASP A 1 286 ? 9.407 -5.834 -25.081 1.00 93.75 286 ASP A O 1
ATOM 2175 N N . ARG A 1 287 ? 11.365 -5.258 -25.999 1.00 92.19 287 ARG A N 1
ATOM 2176 C CA . ARG A 1 287 ? 10.908 -3.938 -26.441 1.00 92.19 287 ARG A CA 1
ATOM 2177 C C . ARG A 1 287 ? 11.221 -3.714 -27.908 1.00 92.19 287 ARG A C 1
ATOM 2179 O O . ARG A 1 287 ? 12.358 -3.878 -28.336 1.00 92.19 287 ARG A O 1
ATOM 2186 N N . GLU A 1 288 ? 10.199 -3.326 -28.656 1.00 90.88 288 GLU A N 1
ATOM 2187 C CA . GLU A 1 288 ? 10.325 -2.924 -30.054 1.00 90.88 288 GLU A CA 1
ATOM 2188 C C . GLU A 1 288 ? 11.007 -1.564 -30.151 1.00 90.88 288 GLU A C 1
ATOM 2190 O O . GLU A 1 288 ? 10.750 -0.661 -29.349 1.00 90.88 288 GLU A O 1
ATOM 2195 N N . MET A 1 289 ? 11.879 -1.416 -31.142 1.00 89.00 289 MET A N 1
ATOM 2196 C CA . MET A 1 289 ? 12.394 -0.110 -31.495 1.00 89.00 289 MET A CA 1
ATOM 2197 C C . MET A 1 289 ? 11.442 0.611 -32.446 1.00 89.00 289 MET A C 1
ATOM 2199 O O . MET A 1 289 ? 10.973 0.045 -33.431 1.00 89.00 289 MET A O 1
ATOM 2203 N N . GLU A 1 290 ? 11.219 1.890 -32.185 1.00 87.50 290 GLU A N 1
ATOM 2204 C CA . GLU A 1 290 ? 10.368 2.790 -32.939 1.00 87.50 290 GLU A CA 1
ATOM 2205 C C . GLU A 1 290 ? 11.102 4.110 -33.188 1.00 87.50 290 GLU A C 1
ATOM 2207 O O . GLU A 1 290 ? 11.849 4.607 -32.348 1.00 87.50 290 GLU A O 1
ATOM 2212 N N . SER A 1 291 ? 10.873 4.698 -34.356 1.00 82.94 291 SER A N 1
ATOM 2213 C CA . SER A 1 291 ? 11.320 6.042 -34.703 1.00 82.94 291 SER A CA 1
ATOM 2214 C C . SER A 1 291 ? 10.160 6.765 -35.376 1.00 82.94 291 SER A C 1
ATOM 2216 O O . SER A 1 291 ? 9.548 6.223 -36.294 1.00 82.94 291 SER A O 1
ATOM 2218 N N . ASN A 1 292 ? 9.804 7.959 -34.893 1.00 83.31 292 ASN A N 1
ATOM 2219 C CA . ASN A 1 292 ? 8.658 8.739 -35.387 1.00 83.31 292 ASN A CA 1
ATOM 2220 C C . ASN A 1 292 ? 7.339 7.935 -35.460 1.00 83.31 292 ASN A C 1
ATOM 2222 O O . ASN A 1 292 ? 6.569 8.071 -36.408 1.00 83.31 292 ASN A O 1
ATOM 2226 N N . GLY A 1 293 ? 7.097 7.063 -34.474 1.00 80.69 293 GLY A N 1
ATOM 2227 C CA . GLY A 1 293 ? 5.901 6.212 -34.410 1.00 80.69 293 GLY A CA 1
ATOM 2228 C C . GLY A 1 293 ? 5.890 5.037 -35.395 1.00 80.69 293 GLY A C 1
ATOM 2229 O O . GLY A 1 293 ? 4.869 4.369 -35.535 1.00 80.69 293 GLY A O 1
ATOM 2230 N N . GLN A 1 294 ? 7.002 4.769 -36.087 1.00 86.75 294 GLN A N 1
ATOM 2231 C CA . GLN A 1 294 ? 7.155 3.610 -36.964 1.00 86.75 294 GLN A CA 1
ATOM 2232 C C . GLN A 1 294 ? 8.159 2.616 -36.390 1.00 86.75 294 GLN A C 1
ATOM 2234 O O . GLN A 1 294 ? 9.262 2.989 -35.990 1.00 86.75 294 GLN A O 1
ATOM 2239 N N . LYS A 1 295 ? 7.795 1.329 -36.404 1.00 89.25 295 LYS A N 1
ATOM 2240 C CA . LYS A 1 295 ? 8.682 0.244 -35.976 1.00 89.25 295 LYS A CA 1
ATOM 2241 C C . LYS A 1 295 ? 9.916 0.185 -36.868 1.00 89.25 295 LYS A C 1
ATOM 2243 O O . LYS A 1 295 ? 9.802 0.077 -38.092 1.00 89.25 295 LYS A O 1
ATOM 2248 N N . MET A 1 296 ? 11.089 0.206 -36.251 1.00 88.38 296 MET A N 1
ATOM 2249 C CA . MET A 1 296 ? 12.348 0.019 -36.956 1.00 88.38 296 MET A CA 1
ATOM 2250 C C . MET A 1 296 ? 12.492 -1.445 -37.368 1.00 88.38 296 MET A C 1
ATOM 2252 O O . MET A 1 296 ? 12.143 -2.352 -36.610 1.00 88.38 296 MET A O 1
ATOM 2256 N N . LYS A 1 297 ? 13.000 -1.679 -38.579 1.00 87.81 297 LYS A N 1
ATOM 2257 C CA . LYS A 1 297 ? 13.181 -3.019 -39.139 1.00 87.81 297 LYS A CA 1
ATOM 2258 C C . LYS A 1 297 ? 14.642 -3.282 -39.470 1.00 87.81 297 LYS A C 1
ATOM 2260 O O . LYS A 1 297 ? 15.366 -2.379 -39.882 1.00 87.81 297 LYS A O 1
ATOM 2265 N N . LEU A 1 298 ? 15.045 -4.533 -39.307 1.00 84.75 298 LEU A N 1
ATOM 2266 C CA . LEU A 1 298 ? 16.301 -5.068 -39.813 1.00 84.75 298 LEU A CA 1
ATOM 2267 C C . LEU A 1 298 ? 16.271 -5.149 -41.351 1.00 84.75 298 LEU A C 1
ATOM 2269 O O . LEU A 1 298 ? 15.184 -5.126 -41.940 1.00 84.75 298 LEU A O 1
ATOM 2273 N N . PRO A 1 299 ? 17.434 -5.289 -42.022 1.00 85.56 299 PRO A N 1
ATOM 2274 C CA . PRO A 1 299 ? 17.497 -5.446 -43.479 1.00 85.56 299 PRO A CA 1
ATOM 2275 C C . PRO A 1 299 ? 16.664 -6.618 -44.023 1.00 85.56 299 PRO A C 1
ATOM 2277 O O . PRO A 1 299 ? 16.205 -6.572 -45.159 1.00 85.56 299 PRO A O 1
ATOM 2280 N N . ASP A 1 300 ? 16.439 -7.649 -43.206 1.00 87.88 300 ASP A N 1
ATOM 2281 C CA . ASP A 1 300 ? 15.617 -8.823 -43.529 1.00 87.88 300 ASP A CA 1
ATOM 2282 C C . ASP A 1 300 ? 14.101 -8.611 -43.313 1.00 87.88 300 ASP A C 1
ATOM 2284 O O . ASP A 1 300 ? 13.303 -9.523 -43.524 1.00 87.88 300 ASP A O 1
ATOM 2288 N N . GLY A 1 301 ? 13.688 -7.411 -42.892 1.00 85.31 301 GLY A N 1
ATOM 2289 C CA . GLY A 1 301 ? 12.295 -7.029 -42.678 1.00 85.31 301 GLY A CA 1
ATOM 2290 C C . GLY A 1 301 ? 11.725 -7.348 -41.292 1.00 85.31 301 GLY A C 1
ATOM 2291 O O . GLY A 1 301 ? 10.596 -6.928 -41.010 1.00 85.31 301 GLY A O 1
ATOM 2292 N N . ARG A 1 302 ? 12.466 -8.033 -40.408 1.00 87.69 302 ARG A N 1
ATOM 2293 C CA . ARG A 1 302 ? 12.039 -8.273 -39.017 1.00 87.69 302 ARG A CA 1
ATOM 2294 C C . ARG A 1 302 ? 12.054 -6.974 -38.212 1.00 87.69 302 ARG A C 1
ATOM 2296 O O . ARG A 1 302 ? 12.903 -6.116 -38.432 1.00 87.69 302 ARG A O 1
ATOM 2303 N N . ILE A 1 303 ? 11.121 -6.820 -37.271 1.00 87.06 303 ILE A N 1
ATOM 2304 C CA . ILE A 1 303 ? 11.125 -5.681 -36.338 1.00 87.06 303 ILE A CA 1
ATOM 2305 C C . ILE A 1 303 ? 12.360 -5.798 -35.443 1.00 87.06 303 ILE A C 1
ATOM 2307 O O . ILE A 1 303 ? 12.690 -6.885 -34.975 1.00 87.06 303 ILE A O 1
ATOM 2311 N N . MET A 1 304 ? 13.041 -4.680 -35.227 1.00 88.25 304 MET A N 1
ATOM 2312 C CA . MET A 1 304 ? 14.189 -4.592 -34.339 1.00 88.25 304 MET A CA 1
ATOM 2313 C C . MET A 1 304 ? 13.700 -4.534 -32.888 1.00 88.25 304 MET A C 1
ATOM 2315 O O . MET A 1 304 ? 12.864 -3.698 -32.545 1.00 88.25 304 MET A O 1
ATOM 2319 N N . PHE A 1 305 ? 14.220 -5.416 -32.037 1.00 89.81 305 PHE A N 1
ATOM 2320 C CA . PHE A 1 305 ? 13.906 -5.451 -30.609 1.00 89.81 305 PHE A CA 1
ATOM 2321 C C . PHE A 1 305 ? 15.177 -5.355 -29.790 1.00 89.81 305 PHE A C 1
ATOM 2323 O O . PHE A 1 305 ? 16.230 -5.799 -30.235 1.00 89.81 305 PHE A O 1
ATOM 2330 N N . TYR A 1 306 ? 15.036 -4.892 -28.554 1.00 91.81 306 TYR A N 1
ATOM 2331 C CA . TYR A 1 306 ? 16.020 -5.122 -27.513 1.00 91.81 306 TYR A CA 1
ATOM 2332 C C . TYR A 1 306 ? 15.409 -5.788 -26.293 1.00 91.81 306 TYR A C 1
ATOM 2334 O O . TYR A 1 306 ? 14.215 -5.649 -26.015 1.00 91.81 306 TYR A O 1
ATOM 2342 N N . ARG A 1 307 ? 16.244 -6.557 -25.589 1.00 94.06 307 ARG A N 1
ATOM 2343 C CA . ARG A 1 307 ? 15.798 -7.474 -24.547 1.00 94.06 307 ARG A CA 1
ATOM 2344 C C . ARG A 1 307 ? 16.590 -7.309 -23.263 1.00 94.06 307 ARG A C 1
ATOM 2346 O O . ARG A 1 307 ? 17.817 -7.234 -23.280 1.00 94.06 307 ARG A O 1
ATOM 2353 N N . TYR A 1 308 ? 15.881 -7.355 -22.145 1.00 95.81 308 TYR A N 1
ATOM 2354 C CA . TYR A 1 308 ? 16.481 -7.429 -20.819 1.00 95.81 308 TYR A CA 1
ATOM 2355 C C . TYR A 1 308 ? 15.991 -8.658 -20.073 1.00 95.81 308 TYR A C 1
ATOM 2357 O O . TYR A 1 308 ? 14.885 -9.150 -20.294 1.00 95.81 308 TYR A O 1
ATOM 2365 N N . GLN A 1 309 ? 16.809 -9.121 -19.143 1.00 97.06 309 GLN A N 1
ATOM 2366 C CA . GLN A 1 309 ? 16.408 -10.060 -18.117 1.00 97.06 309 GLN A CA 1
ATOM 2367 C C . GLN A 1 309 ? 16.270 -9.297 -16.802 1.00 97.06 309 GLN A C 1
ATOM 2369 O O . GLN A 1 309 ? 17.232 -8.710 -16.313 1.00 97.06 309 GLN A O 1
ATOM 2374 N N . LEU A 1 310 ? 15.068 -9.297 -16.241 1.00 97.50 310 LEU A N 1
ATOM 2375 C CA . LEU A 1 310 ? 14.738 -8.723 -14.946 1.00 97.50 310 LEU A CA 1
ATOM 2376 C C . LEU A 1 310 ? 14.663 -9.846 -13.911 1.00 97.50 310 LEU A C 1
ATOM 2378 O O . LEU A 1 310 ? 13.975 -10.842 -14.133 1.00 97.50 310 LEU A O 1
ATOM 2382 N N . GLN A 1 311 ? 15.323 -9.664 -12.769 1.00 97.12 311 GLN A N 1
ATOM 2383 C CA . GLN A 1 311 ? 15.145 -10.517 -11.597 1.00 97.12 311 GLN A CA 1
ATOM 2384 C C . GLN A 1 311 ? 14.577 -9.713 -10.430 1.00 97.12 311 GLN A C 1
ATOM 2386 O O . GLN A 1 311 ? 15.151 -8.699 -10.025 1.00 97.12 311 GLN A O 1
ATOM 2391 N N . VAL A 1 312 ? 13.477 -10.207 -9.867 1.00 95.00 312 VAL A N 1
ATOM 2392 C CA . VAL A 1 312 ? 12.828 -9.658 -8.674 1.00 95.00 312 VAL A CA 1
ATOM 2393 C C . VAL A 1 312 ? 12.485 -10.797 -7.719 1.00 95.00 312 VAL A C 1
ATOM 2395 O O . VAL A 1 312 ? 11.982 -11.838 -8.139 1.00 95.00 312 VAL A O 1
ATOM 2398 N N . PHE A 1 313 ? 12.732 -10.585 -6.427 1.00 87.44 313 PHE A N 1
ATOM 2399 C CA . PHE A 1 313 ? 12.371 -11.526 -5.369 1.00 87.44 313 PHE A CA 1
ATOM 2400 C C . PHE A 1 313 ? 11.154 -11.018 -4.593 1.00 87.44 313 PHE A C 1
ATOM 2402 O O . PHE A 1 313 ? 11.073 -9.838 -4.262 1.00 87.44 313 PHE A O 1
ATOM 2409 N N . GLY A 1 314 ? 10.222 -11.918 -4.271 1.00 89.38 314 GLY A N 1
ATOM 2410 C CA . GLY A 1 314 ? 9.000 -11.570 -3.544 1.00 89.38 314 GLY A CA 1
ATOM 2411 C C . GLY A 1 314 ? 7.998 -10.789 -4.399 1.00 89.38 314 GLY A C 1
ATOM 2412 O O . GLY A 1 314 ? 7.816 -11.082 -5.581 1.00 89.38 314 GLY A O 1
ATOM 2413 N N . THR A 1 315 ? 7.314 -9.821 -3.787 1.00 92.06 315 THR A N 1
ATOM 2414 C CA . THR A 1 315 ? 6.355 -8.950 -4.482 1.00 92.06 315 THR A CA 1
ATOM 2415 C C . THR A 1 315 ? 7.075 -8.118 -5.539 1.00 92.06 315 THR A C 1
ATOM 2417 O O . THR A 1 315 ? 8.078 -7.476 -5.237 1.00 92.06 315 THR A O 1
ATOM 2420 N N . ASN A 1 316 ? 6.554 -8.105 -6.770 1.00 93.69 316 ASN A N 1
ATOM 2421 C CA . ASN A 1 316 ? 7.161 -7.379 -7.882 1.00 93.69 316 ASN A CA 1
ATOM 2422 C C . 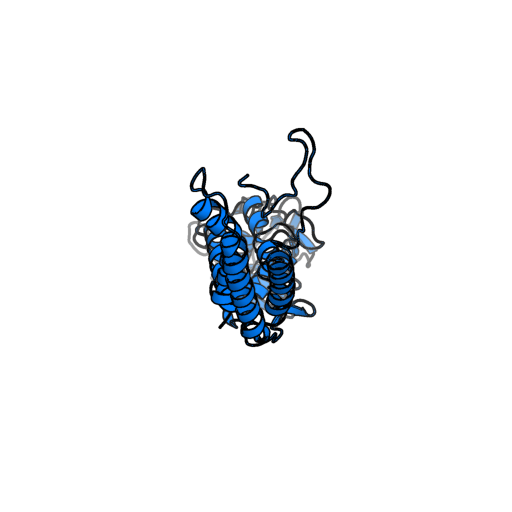ASN A 1 316 ? 6.418 -6.066 -8.182 1.00 93.69 316 ASN A C 1
ATOM 2424 O O . ASN A 1 316 ? 5.474 -6.081 -8.976 1.00 93.69 316 ASN A O 1
ATOM 2428 N N . PRO A 1 317 ? 6.857 -4.923 -7.620 1.00 94.94 317 PRO A N 1
ATOM 2429 C CA . PRO A 1 317 ? 6.211 -3.638 -7.837 1.00 94.94 317 PRO A CA 1
ATOM 2430 C C . PRO A 1 317 ? 6.383 -3.125 -9.275 1.00 94.94 317 PRO A C 1
ATOM 2432 O O . PRO A 1 317 ? 5.693 -2.194 -9.659 1.00 94.94 317 PRO A O 1
ATOM 2435 N N . PHE A 1 318 ? 7.231 -3.707 -10.127 1.00 95.31 318 PHE A N 1
ATOM 2436 C CA . PHE A 1 318 ? 7.277 -3.285 -11.532 1.00 95.31 318 PHE A CA 1
ATOM 2437 C C . PHE A 1 318 ? 6.075 -3.756 -12.356 1.00 95.31 318 PHE A C 1
ATOM 2439 O O . PHE A 1 318 ? 5.848 -3.231 -13.445 1.00 95.31 318 PHE A O 1
ATOM 2446 N N . ARG A 1 319 ? 5.297 -4.734 -11.873 1.00 90.81 319 ARG A N 1
ATOM 2447 C CA . ARG A 1 319 ? 4.118 -5.225 -12.594 1.00 90.81 319 ARG A CA 1
ATOM 2448 C C . ARG A 1 319 ? 2.996 -4.179 -12.543 1.00 90.81 319 ARG A C 1
ATOM 2450 O O . ARG A 1 319 ? 2.491 -3.905 -11.455 1.00 90.81 319 ARG A O 1
ATOM 2457 N N . PRO A 1 320 ? 2.515 -3.652 -13.687 1.00 89.06 320 PRO A N 1
ATOM 2458 C CA . PRO A 1 320 ? 1.473 -2.617 -13.690 1.00 89.06 320 PRO A CA 1
ATOM 2459 C C . PRO A 1 320 ? 0.175 -3.041 -12.991 1.00 89.06 320 PRO A C 1
ATOM 2461 O O . PRO A 1 320 ? -0.503 -2.222 -12.369 1.00 89.06 320 PRO A O 1
ATOM 2464 N N . PHE A 1 321 ? -0.168 -4.331 -13.055 1.00 90.38 321 PHE A N 1
ATOM 2465 C CA . PHE A 1 321 ? -1.346 -4.887 -12.385 1.00 90.38 321 PHE A CA 1
ATOM 2466 C C . PHE A 1 321 ? -1.281 -4.770 -10.854 1.00 90.38 321 PHE A C 1
ATOM 2468 O O . PHE A 1 321 ? -2.323 -4.631 -10.215 1.00 90.38 321 PHE A O 1
ATOM 2475 N N . GLU A 1 322 ? -0.083 -4.764 -10.255 1.00 92.44 322 GLU A N 1
ATOM 2476 C CA . GLU A 1 322 ? 0.056 -4.641 -8.798 1.00 92.44 322 GLU A CA 1
ATOM 2477 C C . GLU A 1 322 ? -0.457 -3.302 -8.274 1.00 92.44 322 GLU A C 1
ATOM 2479 O O . GLU A 1 322 ? -0.970 -3.245 -7.162 1.00 92.44 322 GLU A O 1
ATOM 2484 N N . TRP A 1 323 ? -0.396 -2.258 -9.099 1.00 94.44 323 TRP A N 1
ATOM 2485 C CA . TRP A 1 323 ? -0.861 -0.913 -8.768 1.00 94.44 323 TRP A CA 1
ATOM 2486 C C . TRP A 1 323 ? -2.257 -0.638 -9.310 1.00 94.44 323 TRP A C 1
ATOM 2488 O O . TRP A 1 323 ? -3.166 -0.265 -8.571 1.00 94.44 323 TRP A O 1
ATOM 2498 N N . SER A 1 324 ? -2.441 -0.863 -10.611 1.00 91.88 324 SER A N 1
ATOM 2499 C CA . SER A 1 324 ? -3.666 -0.493 -11.325 1.00 91.88 324 SER A CA 1
ATOM 2500 C C . SER A 1 324 ? -4.895 -1.265 -10.866 1.00 91.88 324 SER A C 1
ATOM 2502 O O . SER A 1 324 ? -6.006 -0.758 -10.992 1.00 91.88 324 SER A O 1
ATOM 2504 N N . SER A 1 325 ? -4.727 -2.458 -10.297 1.00 92.19 325 SER A N 1
ATOM 2505 C CA . SER A 1 325 ? -5.842 -3.216 -9.739 1.00 92.19 325 SER A CA 1
ATOM 2506 C C . SER A 1 325 ? -5.916 -3.138 -8.209 1.00 92.19 325 SER A C 1
ATOM 2508 O O . SER A 1 325 ? -6.750 -3.826 -7.620 1.00 92.19 325 SER A O 1
ATOM 2510 N N . LEU A 1 326 ? -5.049 -2.366 -7.543 1.00 94.94 326 LEU A N 1
ATOM 2511 C CA . LEU A 1 326 ? -5.086 -2.199 -6.092 1.00 94.94 326 LEU A CA 1
ATOM 2512 C C . LEU A 1 326 ? -6.192 -1.209 -5.723 1.00 94.94 326 LEU A C 1
ATOM 2514 O O . LEU A 1 326 ? -5.958 -0.028 -5.475 1.00 94.94 326 LEU A O 1
ATOM 2518 N N . ARG A 1 327 ? -7.432 -1.695 -5.761 1.00 92.50 327 ARG A N 1
ATOM 2519 C CA . ARG A 1 327 ? -8.625 -0.939 -5.375 1.00 92.50 327 ARG A CA 1
ATOM 2520 C C . ARG A 1 327 ? -8.928 -1.199 -3.909 1.00 92.50 327 ARG A C 1
ATOM 2522 O O . ARG A 1 327 ? -9.004 -2.354 -3.495 1.00 92.50 327 ARG A O 1
ATOM 2529 N N . CYS A 1 328 ? -9.091 -0.130 -3.136 1.00 96.06 328 CYS A N 1
ATOM 2530 C CA . CYS A 1 328 ? -9.381 -0.261 -1.719 1.00 96.06 328 CYS A CA 1
ATOM 2531 C C . CYS A 1 328 ? -10.754 -0.900 -1.484 1.00 96.06 328 CYS A C 1
ATOM 2533 O O . CYS A 1 328 ? -11.727 -0.583 -2.169 1.00 96.06 328 CYS A O 1
ATOM 2535 N N . VAL A 1 329 ? -10.829 -1.798 -0.500 1.00 97.81 329 VAL A N 1
ATOM 2536 C CA . VAL A 1 329 ? -12.057 -2.515 -0.143 1.00 97.81 329 VAL A CA 1
ATOM 2537 C C . VAL A 1 329 ? -12.587 -1.981 1.191 1.00 97.81 329 VAL A C 1
ATOM 2539 O O . VAL A 1 329 ? -12.003 -2.281 2.232 1.00 97.81 329 VAL A O 1
ATOM 2542 N N . PRO A 1 330 ? -13.690 -1.206 1.199 1.00 95.88 330 PRO A N 1
ATOM 2543 C CA . PRO A 1 330 ? -14.194 -0.571 2.418 1.00 95.88 330 PRO A CA 1
ATOM 2544 C C . PRO A 1 330 ? -14.937 -1.539 3.348 1.00 95.88 330 PRO A C 1
ATOM 2546 O O . PRO A 1 330 ? -15.025 -1.294 4.548 1.00 95.88 330 PRO A O 1
ATOM 2549 N N . GLN A 1 331 ? -15.486 -2.632 2.808 1.00 96.50 331 GLN A N 1
ATOM 2550 C CA . GLN A 1 331 ? -16.151 -3.668 3.594 1.00 96.50 331 GLN A CA 1
ATOM 2551 C C . GLN A 1 331 ? -15.111 -4.654 4.137 1.00 96.50 331 GLN A C 1
ATOM 2553 O O . GLN A 1 331 ? -14.702 -5.592 3.451 1.00 96.50 331 GLN A O 1
ATOM 2558 N N . VAL A 1 332 ? -14.702 -4.436 5.381 1.00 96.25 332 VAL A N 1
ATOM 2559 C CA . VAL A 1 332 ? -13.693 -5.224 6.099 1.00 96.25 332 VAL A CA 1
ATOM 2560 C C . VAL A 1 332 ? -14.281 -6.530 6.628 1.00 96.25 332 VAL A C 1
ATOM 2562 O O . VAL A 1 332 ? -13.636 -7.573 6.532 1.00 96.25 332 VAL A O 1
ATOM 2565 N N . ALA A 1 333 ? -15.511 -6.496 7.142 1.00 92.25 333 ALA A N 1
ATOM 2566 C CA . ALA A 1 333 ? -16.183 -7.631 7.765 1.00 92.25 333 ALA A CA 1
ATOM 2567 C C . ALA A 1 333 ? -17.615 -7.839 7.232 1.00 92.25 333 ALA A C 1
ATOM 2569 O O . ALA A 1 333 ? -18.296 -6.891 6.821 1.00 92.25 333 ALA A O 1
ATOM 2570 N N . ARG A 1 334 ? -18.067 -9.098 7.236 1.00 87.00 334 ARG A N 1
ATOM 2571 C CA . ARG A 1 334 ? -19.413 -9.547 6.842 1.00 87.00 334 ARG A CA 1
ATOM 2572 C C . ARG A 1 334 ? -20.172 -10.115 8.035 1.00 87.00 334 ARG A C 1
ATOM 2574 O O . ARG A 1 334 ? -19.531 -10.833 8.830 1.00 87.00 334 ARG A O 1
#

pLDDT: mean 88.96, std 10.24, range [45.97, 98.19]

Solvent-accessible surface area (backbone atoms only — not comparable to full-atom values): 18035 Å² total; per-residue (Å²): 118,62,51,56,60,64,37,58,91,68,59,96,91,49,84,61,97,54,71,74,42,90,60,37,39,64,34,55,51,26,48,53,48,24,52,52,32,42,54,46,22,78,73,34,57,77,36,42,64,59,22,51,50,29,40,52,50,26,53,54,27,46,56,56,42,56,68,71,62,48,24,84,86,78,68,46,47,65,60,54,52,48,64,66,40,47,68,45,54,53,51,48,53,53,60,75,48,35,74,47,49,47,35,23,53,50,26,42,53,47,33,52,54,50,46,73,62,39,66,71,16,25,62,45,27,82,84,37,93,40,72,56,53,68,68,50,50,29,52,39,45,21,70,75,73,1,50,59,42,41,57,40,65,27,83,88,63,41,41,48,69,42,41,34,79,56,91,94,41,56,43,79,37,85,52,65,81,52,36,70,27,68,68,25,44,52,43,47,39,53,54,52,35,48,23,50,42,31,27,51,96,68,39,78,61,59,37,38,74,37,27,50,17,29,42,79,52,89,51,65,62,36,34,40,30,52,54,93,48,72,48,43,72,62,37,66,72,41,83,48,76,46,66,42,78,34,34,28,41,32,26,41,70,84,40,85,73,49,76,34,67,54,58,54,7,58,45,56,62,60,50,73,33,48,82,38,88,64,55,94,50,31,32,36,33,44,31,76,39,66,56,97,91,38,75,37,58,45,97,88,66,48,73,36,43,45,36,32,40,40,36,44,74,82,57,58,80,60,43,59,64,67,36,52,66,64,60,76,51,31,57,33,41,96

Sequence (334 aa):
MPVQALEPPGPPDKLPDQYVLDSNKEYIVALSKLQVDLGAFLHDPTQGAQAAASAGAARVAVTKVMGNRVDQQFHNENAVQQLLLEPIKYAEAVINRGPKDLLNGSGQGFCRQFDQATRGYYPFDPSSGQDLPLNQLGQIFAPGTGTLWTFYNDPSTKLNTYLVKQGSRYVPAPVGDVRLSPAFVEFFNRAAGLSGALYADGTPSPKFNFKLGQLETDVDGLTVKIGSQSLAIGESLKPFNWSGTEDVQVSAKGAPYGSYSGPWAVFKFVSGATWHDAGPGLTRLDREMESNGQKMKLPDGRIMFYRYQLQVFGTNPFRPFEWSSLRCVPQVAR

Secondary structure (DSSP, 8-state):
-TTTTTS-S--TTS--S-S--TTTHHHHHHHHHHHHHHHHHTT-GGGHHHHHHHHHHHHHHHHHHHHTT--TTTT-HHHHHHHHHHHHHHHHHHHHHHHHHHHHHHHHHHHHHHHHHHTT-BTTSTT-SSBPPHHHHHHHHSTTTSHHHHHHT-TTT-HHHHEEEETTEEEE--BTTB-B-HHHHHHHHHHHHHHHHHBGGG-SS-BEEEEEEE---SSTT-EEEETTEEEETT---EEEEE-S---EEEEETTEEEEEE-STTHHHHHHHTSEEEE-STTEEEEEEE-EETTEE-B-TTSPBPEEEEEEE--SS-TTSHHHHHT-------B-

Radius of gyration: 30.91 Å; Cα contacts (8 Å, |Δi|>4): 578; chains: 1; bounding box: 60×45×97 Å

Foldseek 3Di:
DQCVLQAPDDDPPDGGPDRQDPSQVQLVVLLVQLVVLLVVCLQAVVSLVVNVVSLVSNLVSLVSSLVVPRDPPPPCSVVSSCVSNVSSVVSVVDSVCGLQNVLLVLLVVLQVLVCVLFPQAPLLDVPHPHHRDQVSVLCAQQPPRHSLNCSCPPPSNVVCVQFPDDPLATHGDDRHPWDFDPVQRVLSSLSNQLSCQQCPPNDSAGKHKKWKAWEAFPFAFKWKFWAPDIYTYPGDTDMDMQRFQTKMFIDGPNHTQDTADTRCRVLVVQLQFDWDDPDDQKIKTKAFRDDPNHFDADPVGHGGITIMIMGDDGNDPSHSCSNNVSRRDSNGTD

=== Feature glossary ===
Legend for the data blocks above and below:

— What the protein is —

The amino-acid sequence is the protein's primary structure: the linear order of residues from the N-terminus to the C-terminus, written in one-letter code. Everything else here — the 3D coordinates, the secondary structure, the domain annotations — is ultimately a consequence of this string.

Database cross-references. InterPro integrates a dozen domain/family signature databases into unified entries with residue-range hits. GO terms attach function/process/location labels with evidence codes. CATH codes position the fold in a four-level structural taxonomy. Organism is the NCBI-taxonomy species name.

— Where its atoms are —

The mmCIF block holds the 3D Cartesian coordinates of each backbone atom (N, Cα, C, O) in ångströms. mmCIF is the PDB's canonical archive format — a tagged-loop text representation of the atomic model.

The six renders are orthographic views along the three Cartesian axes in both directions. Representation (cartoon, sticks, or surface) and color scheme (sequence-rainbow or by-chain) vary across proteins so the training set covers all the common visualization conventions.

— Local backbone conformation —

Secondary structure is the local, repeating backbone conformation. DSSP classifies it into eight states by reading the hydrogen-bond network: three helix types (H, G, I), two β types (E, B), two non-regular types (T, S), and unstructured coil (-).

SS3 is a coarse helix/strand/coil call (letters a/b/c) made by the P-SEA algorithm from inter-Cα distances and dihedrals. It is less detailed than DSSP but needs only Cα positions.

Backbone dihedral angles. Every residue except chain termini has a φ (preceding-C → N → Cα → C) and a ψ (N → Cα → C → next-N). They are reported in degrees following the IUPAC sign convention. Secondary structure is essentially a statement about which (φ, ψ) basin each residue occupies.

— Global shape and packing —

The geometric summary reports three shape descriptors. Rg (radius of gyration) measures how spread out the Cα atoms are about their centre of mass; compact globular proteins have small Rg, elongated or unfolded ones large. Cα contacts (<8 Å, |i−j|>4) count long-range residue pairs in spatial proximity — high for tightly packed folds, near zero for rods or random coil. The bounding-box extents give the protein's footprint along x, y, z in Å.

Solvent accessibility: the surface area of each residue that a 1.4 Å water probe can touch, in Å². When only backbone atoms are present the absolute values are lower than full-atom SASA (side chains contribute most of the area) and are flagged as backbone-only.

Plot images: a contact map (which residues are close in 3D, as an N×N binary image), a Ramachandran scatter (backbone torsion angles, revealing secondary-structure composition at a glance), and — for AlphaFold structures — a PAE heatmap (pairwise prediction confidence).

— Structural neighborhood —

Foldseek's 3Di representation compresses backbone geometry into a per-residue letter drawn from a learned twenty-state alphabet. It captures the tertiary interaction pattern around each residue — which residues are packed against it in space, regardless of where they are in sequence.

Structural nearest neighbors (via Foldseek easy-search vs the PDB). Reported per hit: target PDB id, E-value, and alignment TM-score. A TM-score above ~0.5 is the conventional threshold for 'same fold'.

— Confidence and disorder —

pLDDT (predicted Local Distance Difference Test) is AlphaFold's per-residue confidence score, ranging from 0 to 100. Values above 90 indicate high confidence (typically well-packed cores); 70–90 is confident; 50–70 low confidence; below 50 usually means the region is disordered or the prediction is unreliable there. AlphaFold stores pLDDT in the mmCIF B-factor column.

For experimental (PDB) structures, the B-factor (temperature factor) quantifies the positional spread of each atom in the crystal — a combination of thermal vibration and static disorder — in units of Å². High B-factors mark flexible loops or poorly resolved regions; low B-factors mark the rigid, well-ordered core.

Predicted Aligned Error (PAE) is an AlphaFold confidence matrix: entry (i, j) is the expected error in the position of residue j, in ångströms, when the prediction is superimposed on the true structure at residue i. Low PAE within a block of residues means that block is internally rigid and well-predicted; high PAE between two blocks means their relative placement is uncertain even if each block individually is confident.